Protein AF-0000000078804974 (afdb_homodimer)

Foldseek 3Di:
DPPPPPPPPPPPPPPWAKEWEKDWDADPPPRFTQF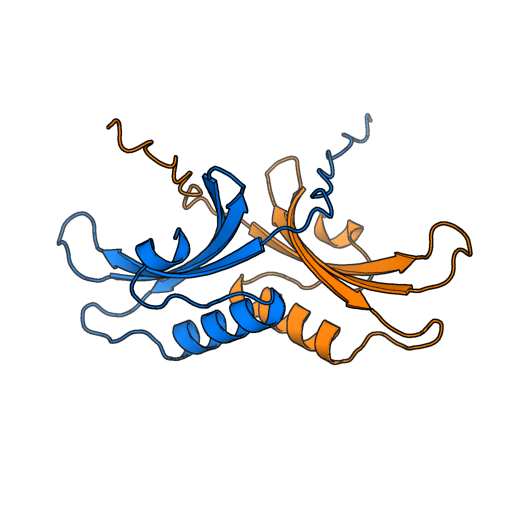IKIFIWTDDPVDIDGDDMDTDTDDRPDDHDPVSVVVQVVVCVVRVHDYYYYDCPVVND/DPPPPPPPVPDPPPPWAKEKEKEWDADPPPRFTQFIKIFIWTDDPVDIDGDDMDTDTDDRPDDHDPVSVVVRVVVCVVRVHDYYYYDCPVVRD

Structure (mmCIF, N/CA/C/O backbone):
data_AF-0000000078804974-model_v1
#
loop_
_entity.id
_entity.type
_entity.pdbx_description
1 polymer 'Uncharacterized protein'
#
loop_
_atom_site.group_PDB
_atom_site.id
_atom_site.type_symbol
_atom_site.label_atom_id
_atom_site.label_alt_id
_atom_site.label_comp_id
_atom_site.label_asym_id
_atom_site.label_entity_id
_atom_site.label_seq_id
_atom_site.pdbx_PDB_ins_code
_atom_site.Cartn_x
_atom_site.Cartn_y
_atom_site.Cartn_z
_atom_site.occupancy
_atom_site.B_iso_or_equiv
_atom_site.auth_seq_id
_atom_site.auth_comp_id
_atom_site.auth_asym_id
_atom_site.auth_atom_id
_atom_site.pdbx_PDB_model_num
ATOM 1 N N . MET A 1 1 ? -28.234 -20.031 5.824 1 23.59 1 MET A N 1
ATOM 2 C CA . MET A 1 1 ? -27.578 -18.75 6.133 1 23.59 1 MET A CA 1
ATOM 3 C C . MET A 1 1 ? -26.688 -18.297 4.98 1 23.59 1 MET A C 1
ATOM 5 O O . MET A 1 1 ? -25.844 -19.062 4.512 1 23.59 1 MET A O 1
ATOM 9 N N . SER A 1 2 ? -27.109 -17.391 4.047 1 23.95 2 SER A N 1
ATOM 10 C CA . SER A 1 2 ? -26.625 -17.031 2.717 1 23.95 2 SER A CA 1
ATOM 11 C C . SER A 1 2 ? -25.234 -16.406 2.787 1 23.95 2 SER A C 1
ATOM 13 O O . SE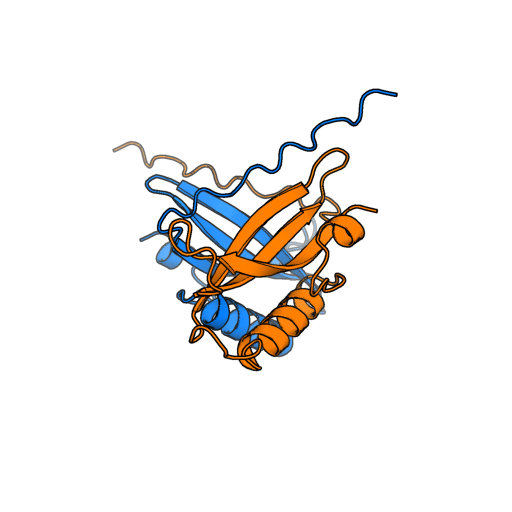R A 1 2 ? -25.016 -15.438 3.51 1 23.95 2 SER A O 1
ATOM 15 N N . ALA A 1 3 ? -24.188 -17.188 2.742 1 30.16 3 ALA A N 1
ATOM 16 C CA . ALA A 1 3 ? -22.766 -16.844 2.756 1 30.16 3 ALA A CA 1
ATOM 17 C C . ALA A 1 3 ? -22.484 -15.648 1.86 1 30.16 3 ALA A C 1
ATOM 19 O O . ALA A 1 3 ? -22.812 -15.656 0.671 1 30.16 3 ALA A O 1
ATOM 20 N N . ALA A 1 4 ? -22.797 -14.414 2.24 1 30.47 4 ALA A N 1
ATOM 21 C CA . ALA A 1 4 ? -22.656 -13.156 1.509 1 30.47 4 ALA A CA 1
ATOM 22 C C . ALA A 1 4 ? -21.328 -13.109 0.745 1 30.47 4 ALA A C 1
ATOM 24 O O . ALA A 1 4 ? -20.266 -13.375 1.312 1 30.47 4 ALA A O 1
ATOM 25 N N . GLU A 1 5 ? -21.234 -13.414 -0.542 1 31.39 5 GLU A N 1
ATOM 26 C CA . GLU A 1 5 ? -20.188 -13.43 -1.562 1 31.39 5 GLU A CA 1
ATOM 27 C C . GLU A 1 5 ? -19.344 -12.156 -1.507 1 31.39 5 GLU A C 1
ATOM 29 O O . GLU A 1 5 ? -19.859 -11.055 -1.697 1 31.39 5 GLU A O 1
ATOM 34 N N . THR A 1 6 ? -18.656 -12.023 -0.473 1 32.53 6 THR A N 1
ATOM 35 C CA . THR A 1 6 ? -17.781 -10.859 -0.4 1 32.53 6 THR A CA 1
ATOM 36 C C . THR A 1 6 ? -17.141 -10.578 -1.755 1 32.53 6 THR A C 1
ATOM 38 O O . THR A 1 6 ? -16.531 -11.469 -2.357 1 32.53 6 THR A O 1
ATOM 41 N N . ASP A 1 7 ? -17.688 -9.75 -2.5 1 36.69 7 ASP A N 1
ATOM 42 C CA . ASP A 1 7 ? -17.234 -9.359 -3.832 1 36.69 7 ASP A CA 1
ATOM 43 C C . ASP A 1 7 ? -15.742 -9.055 -3.838 1 36.69 7 ASP A C 1
ATOM 45 O O . ASP A 1 7 ? -15.289 -8.117 -3.172 1 36.69 7 ASP A O 1
ATOM 49 N N . GLU A 1 8 ? -14.977 -10.07 -3.855 1 40.09 8 GLU A N 1
ATOM 50 C CA . GLU A 1 8 ? -13.547 -9.883 -4.098 1 40.09 8 GLU A CA 1
ATOM 51 C C . GLU A 1 8 ? -13.305 -9.07 -5.367 1 40.09 8 GLU A C 1
ATOM 53 O O . GLU A 1 8 ? -13.789 -9.43 -6.445 1 40.09 8 GLU A O 1
ATOM 58 N N . LYS A 1 9 ? -13.5 -7.895 -5.324 1 39.97 9 LYS A N 1
ATOM 59 C CA . LYS A 1 9 ? -13.102 -7.191 -6.539 1 39.97 9 LYS A CA 1
ATOM 60 C C . LYS A 1 9 ? -11.609 -7.359 -6.816 1 39.97 9 LYS A C 1
ATOM 62 O O . LYS A 1 9 ? -10.773 -7.004 -5.984 1 39.97 9 LYS A O 1
ATOM 67 N N . THR A 1 10 ? -11.352 -8.516 -7.488 1 38.94 10 THR A N 1
ATOM 68 C CA . THR A 1 10 ? -9.992 -8.742 -7.973 1 38.94 10 THR A CA 1
ATOM 69 C C . THR A 1 10 ? -9.5 -7.543 -8.781 1 38.94 10 THR A C 1
ATOM 71 O O . THR A 1 10 ? -10.242 -7 -9.602 1 38.94 10 THR A O 1
ATOM 74 N N . LEU A 1 11 ? -8.695 -6.836 -8.227 1 44.38 11 LEU A N 1
ATOM 75 C CA . LEU A 1 11 ? -8.094 -5.781 -9.031 1 44.38 11 LEU A CA 1
ATOM 76 C C . LEU A 1 11 ? -7.637 -6.316 -10.383 1 44.38 11 LEU A C 1
ATOM 78 O O . LEU A 1 11 ? -7.07 -7.41 -10.461 1 44.38 11 LEU A O 1
ATOM 82 N N . PRO A 1 12 ? -8.297 -5.871 -11.312 1 39.53 12 PRO A N 1
ATOM 83 C CA . PRO A 1 12 ? -7.75 -6.281 -12.609 1 39.53 12 PRO A CA 1
ATOM 84 C C . PRO A 1 12 ? -6.227 -6.188 -12.672 1 39.53 12 PRO A C 1
ATOM 86 O O . PRO A 1 12 ? -5.637 -5.297 -12.055 1 39.53 12 PRO A O 1
ATOM 89 N N . MET A 1 13 ? -5.594 -7.324 -12.742 1 39.59 13 MET A N 1
ATOM 90 C CA . MET A 1 13 ? -4.16 -7.402 -13 1 39.59 13 MET A CA 1
ATOM 91 C C . MET A 1 13 ? -3.74 -6.391 -14.062 1 39.59 13 MET A C 1
ATOM 93 O O . MET A 1 13 ? -3.408 -6.766 -15.188 1 39.59 13 MET A O 1
ATOM 97 N N . THR A 1 14 ? -4.562 -5.543 -14.398 1 44.41 14 THR A N 1
ATOM 98 C CA . THR A 1 14 ? -4.008 -4.637 -15.398 1 44.41 14 THR A CA 1
ATOM 99 C C . THR A 1 14 ? -2.818 -3.867 -14.828 1 44.41 14 THR A C 1
ATOM 101 O O . THR A 1 14 ? -2.654 -3.779 -13.609 1 44.41 14 THR A O 1
ATOM 104 N N . ASP A 1 15 ? -1.878 -3.459 -15.742 1 57.03 15 ASP A N 1
ATOM 105 C CA . ASP A 1 15 ? -0.683 -2.652 -15.523 1 57.03 15 ASP A CA 1
ATOM 106 C C . ASP A 1 15 ? -0.978 -1.475 -14.594 1 57.03 15 ASP A C 1
ATOM 108 O O . ASP A 1 15 ? -1.137 -0.341 -15.055 1 57.03 15 ASP A O 1
ATOM 112 N N . THR A 1 16 ? -1.482 -1.864 -13.453 1 67.75 16 THR A N 1
ATOM 113 C CA . THR A 1 16 ? -1.754 -0.785 -12.508 1 67.75 16 THR A CA 1
ATOM 114 C C . THR A 1 16 ? -0.459 -0.096 -12.086 1 67.75 16 THR A C 1
ATOM 116 O O . THR A 1 16 ? 0.508 -0.76 -11.711 1 67.75 16 THR A O 1
ATOM 119 N N . HIS A 1 17 ? -0.408 1.139 -12.453 1 86.56 17 HIS A N 1
ATOM 120 C CA . HIS A 1 17 ? 0.722 1.958 -12.031 1 86.56 17 HIS A CA 1
ATOM 121 C C . HIS A 1 17 ? 0.425 2.672 -10.719 1 86.56 17 HIS A C 1
ATOM 123 O O . HIS A 1 17 ? -0.696 3.137 -10.5 1 86.56 17 HIS A O 1
ATOM 129 N N . TYR A 1 18 ? 1.4 2.561 -9.875 1 89.88 18 TYR A N 1
ATOM 130 C CA . TYR A 1 18 ? 1.249 3.207 -8.578 1 89.88 18 TYR A CA 1
ATOM 131 C C . TYR A 1 18 ? 2.197 4.395 -8.445 1 89.88 18 TYR A C 1
ATOM 133 O O . TYR A 1 18 ? 3.146 4.527 -9.227 1 89.88 18 TYR A O 1
ATOM 141 N N . ALA A 1 19 ? 1.856 5.238 -7.547 1 90.5 19 ALA A N 1
ATOM 142 C CA . ALA A 1 19 ? 2.725 6.324 -7.094 1 90.5 19 ALA A CA 1
ATOM 143 C C . ALA A 1 19 ? 2.627 6.508 -5.582 1 90.5 19 ALA A C 1
ATOM 145 O O . ALA A 1 19 ? 1.623 6.141 -4.969 1 90.5 19 ALA A O 1
ATOM 146 N N . VAL A 1 20 ? 3.693 6.977 -5.051 1 92.31 20 VAL A N 1
ATOM 147 C CA . VAL A 1 20 ? 3.709 7.281 -3.625 1 92.31 20 VAL A CA 1
ATOM 148 C C . VAL A 1 20 ? 3.961 8.773 -3.418 1 92.31 20 VAL A C 1
ATOM 150 O O . VAL A 1 20 ? 4.797 9.367 -4.098 1 92.31 20 VAL A O 1
ATOM 153 N N . SER A 1 21 ? 3.184 9.367 -2.477 1 92.12 21 SER A N 1
ATOM 154 C CA . SER A 1 21 ? 3.445 10.758 -2.131 1 92.12 21 SER A CA 1
ATOM 155 C C . SER A 1 21 ? 3.373 10.977 -0.624 1 92.12 21 SER A C 1
ATOM 157 O O . SER A 1 21 ? 2.727 10.211 0.09 1 92.12 21 SER A O 1
ATOM 159 N N . ILE A 1 22 ? 4.074 11.938 -0.161 1 90.94 22 ILE A N 1
ATOM 160 C CA . ILE A 1 22 ? 3.975 12.445 1.205 1 90.94 22 ILE A CA 1
ATOM 161 C C . ILE A 1 22 ? 3.33 13.828 1.2 1 90.94 22 ILE A C 1
ATOM 163 O O . ILE A 1 22 ? 3.736 14.703 0.436 1 90.94 22 ILE A O 1
ATOM 167 N N . ARG A 1 23 ? 2.295 13.953 2.023 1 87.62 23 ARG A N 1
ATOM 168 C CA . ARG A 1 23 ? 1.617 15.242 2.111 1 87.62 23 ARG A CA 1
ATOM 169 C C . ARG A 1 23 ? 1.634 15.781 3.541 1 87.62 23 ARG A C 1
ATOM 171 O O . ARG A 1 23 ? 1.581 15 4.496 1 87.62 23 ARG A O 1
ATOM 178 N N . ARG A 1 24 ? 1.669 17.078 3.596 1 87.38 24 ARG A N 1
ATOM 179 C CA . ARG A 1 24 ? 1.551 17.734 4.902 1 87.38 24 ARG A CA 1
ATOM 180 C C . ARG A 1 24 ? 0.099 17.75 5.367 1 87.38 24 ARG A C 1
ATOM 182 O O . ARG A 1 24 ? -0.811 17.969 4.566 1 87.38 24 ARG A O 1
ATOM 189 N N . ILE A 1 25 ? -0.037 17.516 6.641 1 86.94 25 ILE A N 1
ATOM 190 C CA . ILE A 1 25 ? -1.337 17.672 7.289 1 86.94 25 ILE A CA 1
ATOM 191 C C . ILE A 1 25 ? -1.348 18.922 8.148 1 86.94 25 ILE A C 1
ATOM 193 O O . ILE A 1 25 ? -0.494 19.094 9.023 1 86.94 25 ILE A O 1
ATOM 197 N N . TYR A 1 26 ? -2.34 19.734 7.859 1 87.75 26 TYR A N 1
ATOM 198 C CA . TYR A 1 26 ? -2.451 20.969 8.633 1 87.75 26 TYR A CA 1
ATOM 199 C C . TYR A 1 26 ? -3.703 20.969 9.5 1 87.75 26 TYR A C 1
ATOM 201 O O . TYR A 1 26 ? -4.711 20.344 9.141 1 87.75 26 TYR A O 1
ATOM 209 N N . ASP A 1 27 ? -3.49 21.578 10.688 1 85.75 27 ASP A N 1
ATOM 210 C CA . ASP A 1 27 ? -4.66 21.797 11.531 1 85.75 27 ASP A CA 1
ATOM 211 C C . ASP A 1 27 ? -5.648 22.766 10.867 1 85.75 27 ASP A C 1
ATOM 213 O O . ASP A 1 27 ? -5.262 23.844 10.414 1 85.75 27 ASP A O 1
ATOM 217 N N . ALA A 1 28 ? -6.895 22.344 10.742 1 86.88 28 ALA A N 1
ATOM 218 C CA . ALA A 1 28 ? -7.898 23.109 10.016 1 86.88 28 ALA A CA 1
ATOM 219 C C . ALA A 1 28 ? -8.164 24.453 10.703 1 86.88 28 ALA A C 1
ATOM 221 O O . ALA A 1 28 ? -8.57 25.422 10.055 1 86.88 28 ALA A O 1
ATOM 222 N N . HIS A 1 29 ? -7.887 24.609 12.016 1 90.12 29 HIS A N 1
ATOM 223 C CA . HIS A 1 29 ? -8.227 25.797 12.781 1 90.12 29 HIS A CA 1
ATOM 224 C C . HIS A 1 29 ? -7.027 26.719 12.93 1 90.12 29 HIS A C 1
ATOM 226 O O . HIS A 1 29 ? -7.172 27.938 12.867 1 90.12 29 HIS A O 1
ATOM 232 N N . THR A 1 30 ? -5.863 26.25 13.109 1 87.19 30 THR A N 1
ATOM 233 C CA . THR A 1 30 ? -4.688 27.062 13.422 1 87.19 30 THR A CA 1
ATOM 234 C C . THR A 1 30 ? -3.768 27.156 12.211 1 87.19 30 THR A C 1
ATOM 236 O O . THR A 1 30 ? -2.83 27.969 12.203 1 87.19 30 THR A O 1
ATOM 239 N N . ASP A 1 31 ? -3.988 26.328 11.164 1 85.56 31 ASP A N 1
ATOM 240 C CA . ASP A 1 31 ? -3.148 26.266 9.969 1 85.56 31 ASP A CA 1
ATOM 241 C C . ASP A 1 31 ? -1.721 25.859 10.328 1 85.56 31 ASP A C 1
ATOM 243 O O . ASP A 1 31 ? -0.775 26.188 9.609 1 85.56 31 ASP A O 1
ATOM 247 N N . MET A 1 32 ? -1.652 25.266 11.492 1 87.44 32 MET A N 1
ATOM 248 C CA . MET A 1 32 ? -0.347 24.781 11.914 1 87.44 32 MET A CA 1
ATOM 249 C C . MET A 1 32 ? -0.136 23.344 11.445 1 87.44 32 MET A C 1
ATOM 251 O O . MET A 1 32 ? -1.094 22.578 11.336 1 87.44 32 MET A O 1
ATOM 255 N N . LEU A 1 33 ? 1.134 23.031 11.18 1 88 33 LEU A N 1
ATOM 256 C CA . LEU A 1 33 ? 1.48 21.672 10.758 1 88 33 LEU A CA 1
ATOM 257 C C . LEU A 1 33 ? 1.189 20.672 11.875 1 88 33 LEU A C 1
ATOM 259 O O . LEU A 1 33 ? 1.635 20.859 13.008 1 88 33 LEU A O 1
ATOM 263 N N . LYS A 1 34 ? 0.443 19.609 11.547 1 89.19 34 LYS A N 1
ATOM 264 C CA . LYS A 1 34 ? 0.069 18.594 12.523 1 89.19 34 LYS A CA 1
ATOM 265 C C . LYS A 1 34 ? 0.77 17.266 12.227 1 89.19 34 LYS A C 1
ATOM 267 O O . LYS A 1 34 ? 0.789 16.375 13.07 1 89.19 34 LYS A O 1
ATOM 272 N N . GLY A 1 35 ? 1.309 17.156 10.961 1 90.5 35 GLY A N 1
ATOM 273 C CA . GLY A 1 35 ? 1.967 15.906 10.602 1 90.5 35 GLY A CA 1
ATOM 274 C C . GLY A 1 35 ? 2.031 15.688 9.102 1 90.5 35 GLY A C 1
ATOM 275 O O . GLY A 1 35 ? 2.012 16.641 8.32 1 90.5 35 GLY A O 1
ATOM 276 N N . TYR A 1 36 ? 2.287 14.43 8.805 1 88.44 36 TYR A N 1
ATOM 277 C CA . TYR A 1 36 ? 2.443 14.039 7.406 1 88.44 36 TYR A CA 1
ATOM 278 C C . TYR A 1 36 ? 1.572 12.828 7.078 1 88.44 36 TYR A C 1
ATOM 280 O O . TYR A 1 36 ? 1.298 12 7.953 1 88.44 36 TYR A O 1
ATOM 288 N N . LYS A 1 37 ? 1.104 12.859 5.855 1 91 37 LYS A N 1
ATOM 289 C CA . LYS A 1 37 ? 0.316 11.734 5.355 1 91 37 LYS A CA 1
ATOM 290 C C . LYS A 1 37 ? 1.032 11.031 4.207 1 91 37 LYS A C 1
ATOM 292 O O . LYS A 1 37 ? 1.432 11.672 3.232 1 91 37 LYS A O 1
ATOM 297 N N . LEU A 1 38 ? 1.353 9.742 4.434 1 92.75 38 LEU A N 1
ATOM 298 C CA . LEU A 1 38 ? 1.859 8.883 3.371 1 92.75 38 LEU A CA 1
ATOM 299 C C . LEU A 1 38 ? 0.712 8.289 2.561 1 92.75 38 LEU A C 1
ATOM 301 O O . LEU A 1 38 ? -0.19 7.664 3.119 1 92.75 38 LEU A O 1
ATOM 305 N N . ILE A 1 39 ? 0.73 8.508 1.208 1 91.69 39 ILE A N 1
ATOM 306 C CA . ILE A 1 39 ? -0.388 8.078 0.374 1 91.69 39 ILE A CA 1
ATOM 307 C C . ILE A 1 39 ? 0.12 7.191 -0.757 1 91.69 39 ILE A C 1
ATOM 309 O O . ILE A 1 39 ? 1.099 7.527 -1.43 1 91.69 39 ILE A O 1
ATOM 313 N N . LEU A 1 40 ? -0.479 6.043 -0.915 1 92.44 40 LEU A N 1
ATOM 314 C CA . LEU A 1 40 ? -0.335 5.211 -2.104 1 92.44 40 LEU A CA 1
ATOM 315 C C . LEU A 1 40 ? -1.447 5.5 -3.107 1 92.44 40 LEU A C 1
ATOM 317 O O . LEU A 1 40 ? -2.631 5.402 -2.771 1 92.44 40 LEU A O 1
ATOM 321 N N . TRP A 1 41 ? -1.027 5.844 -4.344 1 88.38 41 TRP A N 1
ATOM 322 C CA . TRP A 1 41 ? -1.966 6.188 -5.406 1 88.38 41 TRP A CA 1
ATOM 323 C C . TRP A 1 41 ? -2.01 5.098 -6.469 1 88.38 41 TRP A C 1
ATOM 325 O O . TRP A 1 41 ? -0.972 4.551 -6.852 1 88.38 41 TRP A O 1
ATOM 335 N N . GLU A 1 42 ? -3.225 4.855 -6.93 1 87.25 42 GLU A N 1
ATOM 336 C CA . GLU A 1 42 ? -3.41 4.121 -8.18 1 87.25 42 GLU A CA 1
ATOM 337 C C . GLU A 1 42 ? -3.598 5.074 -9.352 1 87.25 42 GLU A C 1
ATOM 339 O O . GLU A 1 42 ? -4.48 5.938 -9.328 1 87.25 42 GLU A O 1
ATOM 344 N N . MET A 1 43 ? -2.643 4.867 -10.195 1 83 43 MET A N 1
ATOM 345 C CA . MET A 1 43 ? -2.719 5.707 -11.383 1 83 43 MET A CA 1
ATOM 346 C C . MET A 1 43 ? -3.598 5.062 -12.453 1 83 43 MET A C 1
ATOM 348 O O . MET A 1 43 ? -3.299 3.969 -12.93 1 83 43 MET A O 1
ATOM 352 N N . GLN A 1 44 ? -4.734 5.789 -12.695 1 75.31 44 GLN A N 1
ATOM 353 C CA . GLN A 1 44 ? -5.621 5.375 -13.781 1 75.31 44 GLN A CA 1
ATOM 354 C C . GLN A 1 44 ? -5.504 6.316 -14.977 1 75.31 44 GLN A C 1
ATOM 356 O O . GLN A 1 44 ? -4.898 7.387 -14.867 1 75.31 44 GLN A O 1
ATOM 361 N N . GLU A 1 45 ? -5.855 5.883 -16.141 1 73.5 45 GLU A N 1
ATOM 362 C CA . GLU A 1 45 ? -5.691 6.656 -17.375 1 73.5 45 GLU A CA 1
ATOM 363 C C . GLU A 1 45 ? -6.156 8.094 -17.188 1 73.5 45 GLU A C 1
ATOM 365 O O . GLU A 1 45 ? -5.477 9.031 -17.625 1 73.5 45 GLU A O 1
ATOM 370 N N . LYS A 1 46 ? -7.148 8.328 -16.5 1 69.56 46 LYS A N 1
ATOM 371 C CA . LYS A 1 46 ? -7.684 9.68 -16.422 1 69.56 46 LYS A CA 1
ATOM 372 C C . LYS A 1 46 ? -7.812 10.141 -14.969 1 69.56 46 LYS A C 1
ATOM 374 O O . LYS A 1 46 ? -8.406 11.188 -14.688 1 69.56 46 LYS A O 1
ATOM 379 N N . ALA A 1 47 ? -7.316 9.297 -14.133 1 73.31 47 ALA A N 1
ATOM 380 C CA . ALA A 1 47 ? -7.5 9.703 -12.742 1 73.31 47 ALA A CA 1
ATOM 381 C C . ALA A 1 47 ? -6.492 9.016 -11.828 1 73.31 47 ALA A C 1
ATOM 383 O O . ALA A 1 47 ? -5.816 8.07 -12.242 1 73.31 47 ALA A O 1
ATOM 384 N N . ARG A 1 48 ? -6.254 9.656 -10.766 1 80.06 48 ARG A N 1
ATOM 385 C CA . ARG A 1 48 ? -5.52 9.039 -9.664 1 80.06 48 ARG A CA 1
ATOM 386 C C . ARG A 1 48 ? -6.43 8.805 -8.469 1 80.06 48 ARG A C 1
ATOM 388 O O . ARG A 1 48 ? -7.23 9.664 -8.102 1 80.06 48 ARG A O 1
ATOM 395 N N . ILE A 1 49 ? -6.297 7.621 -7.973 1 83.62 49 ILE A N 1
ATOM 396 C CA . ILE A 1 49 ? -7.105 7.254 -6.816 1 83.62 49 ILE A CA 1
ATOM 397 C C . ILE A 1 49 ? -6.199 6.906 -5.637 1 83.62 49 ILE A C 1
ATOM 399 O O . ILE A 1 49 ? -5.262 6.117 -5.777 1 83.62 49 ILE A O 1
ATOM 403 N N . ALA A 1 50 ? -6.465 7.703 -4.508 1 87.75 50 ALA A N 1
ATOM 404 C CA . ALA A 1 50 ? -5.777 7.281 -3.289 1 87.75 50 ALA A CA 1
ATOM 405 C C . ALA A 1 50 ? -6.289 5.93 -2.809 1 87.75 50 ALA A C 1
ATOM 407 O O . ALA A 1 50 ? -7.449 5.805 -2.4 1 87.75 50 ALA A O 1
ATOM 408 N N . VAL A 1 51 ? -5.363 4.949 -2.797 1 89.5 51 VAL A N 1
ATOM 409 C CA . VAL A 1 51 ? -5.84 3.605 -2.49 1 89.5 51 VAL A CA 1
ATOM 410 C C . VAL A 1 51 ? -5.461 3.236 -1.058 1 89.5 51 VAL A C 1
ATOM 412 O O . V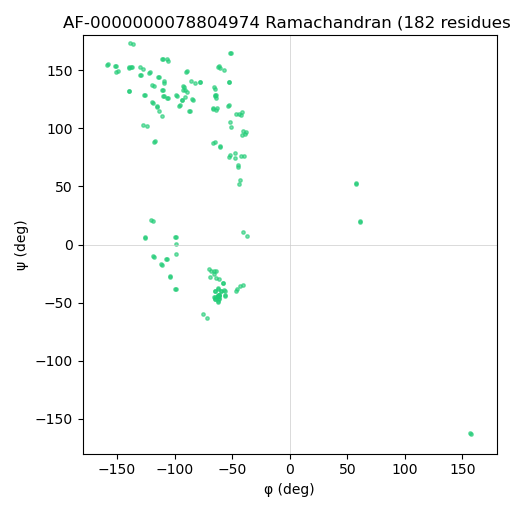AL A 1 51 ? -6.082 2.361 -0.45 1 89.5 51 VAL A O 1
ATOM 415 N N . ALA A 1 52 ? -4.449 3.75 -0.537 1 92.44 52 ALA A N 1
ATOM 416 C CA . ALA A 1 52 ? -4.047 3.549 0.853 1 92.44 52 ALA A CA 1
ATOM 417 C C . ALA A 1 52 ? -3.316 4.773 1.396 1 92.44 52 ALA A C 1
ATOM 419 O O . ALA A 1 52 ? -2.672 5.504 0.64 1 92.44 52 ALA A O 1
ATOM 420 N N . ALA A 1 53 ? -3.5 4.938 2.719 1 93.06 53 ALA A N 1
ATOM 421 C CA . ALA A 1 53 ? -2.82 6.074 3.336 1 93.06 53 ALA A CA 1
ATOM 422 C C . ALA A 1 53 ? -2.518 5.797 4.805 1 93.06 53 ALA A C 1
ATOM 424 O O . ALA A 1 53 ? -3.197 4.992 5.445 1 93.06 53 ALA A O 1
ATOM 425 N N . ARG A 1 54 ? -1.466 6.484 5.281 1 92.75 54 ARG A N 1
ATOM 426 C CA . ARG A 1 54 ? -1.04 6.426 6.676 1 92.75 54 ARG A CA 1
ATOM 427 C C . ARG A 1 54 ? -0.633 7.809 7.18 1 92.75 54 ARG A C 1
ATOM 429 O O . ARG A 1 54 ? 0.126 8.516 6.516 1 92.75 54 ARG A O 1
ATOM 436 N N . ASP A 1 55 ? -1.161 8.148 8.375 1 90.69 55 ASP A N 1
ATOM 437 C CA . ASP A 1 55 ? -0.805 9.422 8.992 1 90.69 55 ASP A CA 1
ATOM 438 C C . ASP A 1 55 ? 0.387 9.266 9.93 1 90.69 55 ASP A C 1
ATOM 440 O O . ASP A 1 55 ? 0.467 8.289 10.68 1 90.69 55 ASP A O 1
ATOM 444 N N . TYR A 1 56 ? 1.305 10.195 9.852 1 91.5 56 TYR A N 1
ATOM 445 C CA . TYR A 1 56 ? 2.434 10.336 10.766 1 91.5 56 TYR A CA 1
ATOM 446 C C . TYR A 1 56 ? 2.377 11.664 11.508 1 91.5 56 TYR A C 1
ATOM 448 O O . TYR A 1 56 ? 2.908 12.672 11.031 1 91.5 56 TYR A O 1
ATOM 456 N N . PRO A 1 57 ? 1.674 11.578 12.633 1 88.62 57 PRO A N 1
ATOM 457 C CA . PRO A 1 57 ? 1.578 12.82 13.398 1 88.62 57 PRO A CA 1
ATOM 458 C C . PRO A 1 57 ? 2.93 13.289 13.938 1 88.62 57 PRO A C 1
ATOM 460 O O . PRO A 1 57 ? 3.766 12.469 14.312 1 88.62 57 PRO A O 1
ATOM 463 N N . THR A 1 58 ? 3.195 14.594 13.758 1 83.62 58 THR A N 1
ATOM 464 C CA . THR A 1 58 ? 4.418 15.18 14.289 1 83.62 58 THR A CA 1
ATOM 465 C C . THR A 1 58 ? 4.105 16.406 15.133 1 83.62 58 THR A C 1
ATOM 467 O O . THR A 1 58 ? 2.982 16.922 15.102 1 83.62 58 THR A O 1
ATOM 470 N N . GLY A 1 59 ? 4.918 16.641 16.062 1 70.44 59 GLY A N 1
ATOM 471 C CA . GLY A 1 59 ? 4.773 17.922 16.75 1 70.44 59 GLY A CA 1
ATOM 472 C C . GLY A 1 59 ? 4.863 19.109 15.812 1 70.44 59 GLY A C 1
ATOM 473 O O . GLY A 1 59 ? 5.324 18.984 14.672 1 70.44 59 GLY A O 1
ATOM 474 N N . MET A 1 60 ? 4.219 20.281 16.031 1 66.75 60 MET A N 1
ATOM 475 C CA . MET A 1 60 ? 4.012 21.5 15.258 1 66.75 60 MET A CA 1
ATOM 476 C C . MET A 1 60 ? 5.285 21.906 14.516 1 66.75 60 MET A C 1
ATOM 478 O O . MET A 1 60 ? 5.223 22.422 13.398 1 66.75 60 MET A O 1
ATOM 482 N N . LEU A 1 61 ? 6.391 21.734 14.969 1 67.19 61 LEU A N 1
ATOM 483 C CA . LEU A 1 61 ? 7.613 22.266 14.367 1 67.19 61 LEU A CA 1
ATOM 484 C C . LEU A 1 61 ? 8.57 21.125 14.008 1 67.19 61 LEU A C 1
ATOM 486 O O . LEU A 1 61 ? 9.719 21.375 13.633 1 67.19 61 LEU A O 1
ATOM 490 N N . GLU A 1 62 ? 7.98 20.078 13.914 1 72.25 62 GLU A N 1
ATOM 491 C CA . GLU A 1 62 ? 8.914 18.969 13.719 1 72.25 62 GLU A CA 1
ATOM 492 C C . GLU A 1 62 ? 9.016 18.594 12.242 1 72.25 62 GLU A C 1
ATOM 494 O O . GLU A 1 62 ? 8.016 18.609 11.523 1 72.25 62 GLU A O 1
ATOM 499 N N . PRO A 1 63 ? 10.227 18.531 11.781 1 83.88 63 PRO A N 1
ATOM 500 C CA . PRO A 1 63 ? 10.477 18.047 10.422 1 83.88 63 PRO A CA 1
ATOM 501 C C . PRO A 1 63 ? 9.797 16.703 10.148 1 83.88 63 PRO A C 1
ATOM 503 O O . PRO A 1 63 ? 9.297 16.047 11.078 1 83.88 63 PRO A O 1
ATOM 506 N N . ILE A 1 64 ? 9.695 16.328 8.938 1 86.56 64 ILE A N 1
ATOM 507 C CA . ILE A 1 64 ? 9.156 15.039 8.508 1 86.56 64 ILE A CA 1
ATOM 508 C C . ILE A 1 64 ? 9.898 13.906 9.227 1 86.56 64 ILE A C 1
ATOM 510 O O . ILE A 1 64 ? 11.133 13.859 9.211 1 86.56 64 ILE A O 1
ATOM 514 N N . PRO A 1 65 ? 9.117 13.133 9.984 1 88.56 65 PRO A N 1
ATOM 515 C CA . PRO A 1 65 ? 9.781 11.984 10.602 1 88.56 65 PRO A CA 1
ATOM 516 C C . PRO A 1 65 ? 10.539 11.125 9.586 1 88.56 65 PRO A C 1
ATOM 518 O O . PRO A 1 65 ? 10.047 10.883 8.484 1 88.56 65 PRO A O 1
ATOM 521 N N . GLN A 1 66 ? 11.719 10.68 10.016 1 92.31 66 GLN A N 1
ATOM 522 C CA . GLN A 1 66 ? 12.516 9.82 9.141 1 92.31 66 GLN A CA 1
ATOM 523 C C . GLN A 1 66 ? 11.742 8.562 8.758 1 92.31 66 GLN A C 1
ATOM 525 O O . GLN A 1 66 ? 11.867 8.07 7.637 1 92.31 66 GLN A O 1
ATOM 530 N N . GLN A 1 67 ? 10.914 8.055 9.617 1 93.25 67 GLN A N 1
ATOM 531 C CA . GLN A 1 67 ? 10.133 6.848 9.359 1 93.25 67 GLN A CA 1
ATOM 532 C C . GLN A 1 67 ? 9.18 7.055 8.18 1 93.25 67 GLN A C 1
ATOM 534 O O . GLN A 1 67 ? 8.938 6.129 7.402 1 93.25 67 GLN A O 1
ATOM 539 N N . THR A 1 68 ? 8.672 8.258 8.156 1 92.19 68 THR A N 1
ATOM 540 C CA . THR A 1 68 ? 7.766 8.562 7.047 1 92.19 68 THR A CA 1
ATOM 541 C C . THR A 1 68 ? 8.492 8.461 5.711 1 92.19 68 THR A C 1
ATOM 543 O O . THR A 1 68 ? 7.984 7.863 4.762 1 92.19 68 THR A O 1
ATOM 546 N N . LEU A 1 69 ? 9.68 9 5.664 1 92.75 69 LEU A N 1
ATOM 547 C CA . LEU A 1 69 ? 10.492 8.969 4.453 1 92.75 69 LEU A CA 1
ATOM 548 C C . LEU A 1 69 ? 10.891 7.539 4.102 1 92.75 69 LEU A C 1
ATOM 550 O O . LEU A 1 69 ? 10.797 7.133 2.939 1 92.75 69 LEU A O 1
ATOM 554 N N . ASP A 1 70 ? 11.312 6.781 5.059 1 94.81 70 ASP A N 1
ATOM 555 C CA . ASP A 1 70 ? 11.719 5.391 4.863 1 94.81 70 ASP A CA 1
ATOM 556 C C . ASP A 1 70 ? 10.547 4.547 4.363 1 94.81 70 ASP A C 1
ATOM 558 O O . ASP A 1 70 ? 10.711 3.709 3.473 1 94.81 70 ASP A O 1
ATOM 562 N N . ASP A 1 71 ? 9.383 4.773 4.98 1 95.5 71 ASP A N 1
ATOM 563 C CA . ASP A 1 71 ? 8.188 4.027 4.59 1 95.5 71 ASP A CA 1
ATOM 564 C C . ASP A 1 71 ? 7.777 4.363 3.158 1 95.5 71 ASP A C 1
ATOM 566 O O . ASP A 1 71 ? 7.367 3.482 2.402 1 95.5 71 ASP A O 1
ATOM 570 N N . ALA A 1 72 ? 7.895 5.609 2.836 1 94.5 72 ALA A N 1
ATOM 571 C CA . ALA A 1 72 ? 7.566 6.027 1.476 1 94.5 72 ALA A CA 1
ATOM 572 C C . ALA A 1 72 ? 8.484 5.355 0.46 1 94.5 72 ALA A C 1
ATOM 574 O O . ALA A 1 72 ? 8.023 4.852 -0.566 1 94.5 72 ALA A O 1
ATOM 575 N N . ASP A 1 73 ? 9.781 5.395 0.676 1 94.56 73 ASP A N 1
ATOM 576 C CA . ASP A 1 73 ? 10.75 4.777 -0.223 1 94.56 73 ASP A CA 1
ATOM 577 C C . ASP A 1 73 ? 10.5 3.275 -0.353 1 94.56 73 ASP A C 1
ATOM 579 O O . ASP A 1 73 ? 10.641 2.711 -1.439 1 94.56 73 ASP A O 1
ATOM 583 N N . THR A 1 74 ? 10.18 2.703 0.762 1 96.56 74 THR A N 1
ATOM 584 C CA . THR A 1 74 ? 9.898 1.271 0.746 1 96.56 74 THR A CA 1
ATOM 585 C C . THR A 1 74 ? 8.648 0.972 -0.08 1 96.56 74 THR A C 1
ATOM 587 O O . THR A 1 74 ? 8.633 0.021 -0.865 1 96.56 74 THR A O 1
ATOM 590 N N . LEU A 1 75 ? 7.566 1.734 0.137 1 96.38 75 LEU A N 1
ATOM 591 C CA . LEU A 1 75 ? 6.359 1.562 -0.665 1 96.38 75 LEU A CA 1
ATOM 592 C C . LEU A 1 75 ? 6.668 1.711 -2.15 1 96.38 75 LEU A C 1
ATOM 594 O O . LEU A 1 75 ? 6.191 0.921 -2.971 1 96.38 75 LEU A O 1
ATOM 598 N N . ALA A 1 76 ? 7.43 2.686 -2.445 1 94 76 ALA A N 1
ATOM 599 C CA . ALA A 1 76 ? 7.797 2.922 -3.838 1 94 76 ALA A CA 1
ATOM 600 C C . ALA A 1 76 ? 8.562 1.732 -4.414 1 94 76 ALA A C 1
ATOM 602 O O . ALA A 1 76 ? 8.336 1.339 -5.559 1 94 76 ALA A O 1
ATOM 603 N N . ARG A 1 77 ? 9.477 1.2 -3.689 1 95.25 77 ARG A N 1
ATOM 604 C CA . ARG A 1 77 ? 10.227 0.026 -4.117 1 95.25 77 ARG A CA 1
ATOM 605 C C . ARG A 1 77 ? 9.305 -1.171 -4.32 1 95.25 77 ARG A C 1
ATOM 607 O O . ARG A 1 77 ? 9.398 -1.865 -5.336 1 95.25 77 ARG A O 1
ATOM 614 N N . ILE A 1 78 ? 8.43 -1.41 -3.377 1 96 78 ILE A N 1
ATOM 615 C CA . ILE A 1 78 ? 7.531 -2.561 -3.428 1 96 78 ILE A CA 1
ATOM 616 C C . ILE A 1 78 ? 6.641 -2.465 -4.664 1 96 78 ILE A C 1
ATOM 618 O O . ILE A 1 78 ? 6.492 -3.439 -5.406 1 96 78 ILE A O 1
ATOM 622 N N . PHE A 1 79 ? 6.105 -1.31 -4.961 1 94.31 79 PHE A N 1
ATOM 623 C CA . PHE A 1 79 ? 5.121 -1.172 -6.027 1 94.31 79 PHE A CA 1
ATOM 624 C C . PHE A 1 79 ? 5.77 -0.634 -7.297 1 94.31 79 PHE A C 1
ATOM 626 O O . PHE A 1 79 ? 5.078 -0.27 -8.25 1 94.31 79 PHE A O 1
ATOM 633 N N . GLN A 1 80 ? 7.02 -0.526 -7.238 1 91.31 80 GLN A N 1
ATOM 634 C CA . GLN A 1 80 ? 7.832 -0.196 -8.406 1 91.31 80 GLN A CA 1
ATOM 635 C C . GLN A 1 80 ? 7.391 1.127 -9.023 1 91.31 80 GLN A C 1
ATOM 637 O O . GLN A 1 80 ? 7.133 1.2 -10.227 1 91.31 80 GLN A O 1
ATOM 642 N N . CYS A 1 81 ? 7.332 2.137 -8.188 1 88.44 81 CYS A N 1
ATOM 643 C CA . CYS A 1 81 ? 6.887 3.451 -8.641 1 88.44 81 CYS A CA 1
ATOM 644 C C . CYS A 1 81 ? 7.777 4.551 -8.078 1 88.44 81 CYS A C 1
ATOM 646 O O . CYS A 1 81 ? 8.734 4.27 -7.355 1 88.44 81 CYS A O 1
ATOM 648 N N . LYS A 1 82 ? 7.508 5.758 -8.602 1 83.38 82 LYS A N 1
ATOM 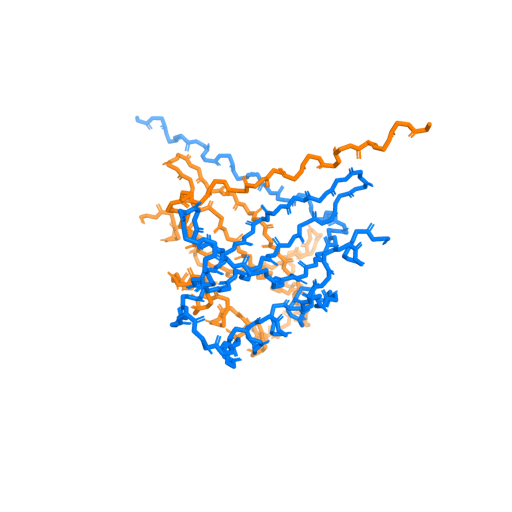649 C CA . LYS A 1 82 ? 8.25 6.914 -8.109 1 83.38 82 LYS A CA 1
ATOM 650 C C . LYS A 1 82 ? 7.645 7.449 -6.816 1 83.38 82 LYS A C 1
ATOM 652 O O . LYS A 1 82 ? 6.426 7.383 -6.621 1 83.38 82 LYS A O 1
ATOM 657 N N . ASN A 1 83 ? 8.539 7.801 -5.938 1 84.94 83 ASN A N 1
ATOM 658 C CA . ASN A 1 83 ? 8.172 8.5 -4.707 1 84.94 83 ASN A CA 1
ATOM 659 C C . ASN A 1 83 ? 8.211 10.016 -4.895 1 84.94 83 ASN A C 1
ATOM 661 O O . ASN A 1 83 ? 9.219 10.562 -5.344 1 84.94 83 ASN A O 1
ATOM 665 N N . TYR A 1 84 ? 7.094 10.633 -4.539 1 81.81 84 TYR A N 1
ATOM 666 C CA . TYR A 1 84 ? 7.008 12.086 -4.645 1 81.81 84 TYR A CA 1
ATOM 667 C C . TYR A 1 84 ? 6.969 12.727 -3.264 1 81.81 84 TYR A C 1
ATOM 669 O O . TYR A 1 84 ? 6.086 12.422 -2.455 1 81.81 84 TYR A O 1
ATOM 677 N N . ARG A 1 85 ? 7.926 13.43 -2.781 1 75.75 85 ARG A N 1
ATOM 678 C CA . ARG A 1 85 ? 8.062 13.984 -1.44 1 75.75 85 ARG A CA 1
ATOM 679 C C . ARG A 1 85 ? 7.156 15.195 -1.256 1 75.75 85 ARG A C 1
ATOM 681 O O . ARG A 1 85 ? 6.418 15.281 -0.272 1 75.75 85 ARG A O 1
ATOM 688 N N . ASN A 1 86 ? 7.309 16.234 -2.031 1 63.75 86 ASN A N 1
ATOM 689 C CA . ASN A 1 86 ? 6.605 17.484 -1.756 1 63.75 86 ASN A CA 1
ATOM 690 C C . ASN A 1 86 ? 5.668 17.859 -2.9 1 63.75 86 ASN A C 1
ATOM 692 O O . ASN A 1 86 ? 4.883 18.812 -2.777 1 63.75 86 ASN A O 1
ATOM 696 N N . ASP A 1 87 ? 5.828 17.125 -3.982 1 64.38 87 ASP A N 1
ATOM 697 C CA . ASP A 1 87 ? 5.078 17.609 -5.133 1 64.38 87 ASP A CA 1
ATOM 698 C C . ASP A 1 87 ? 4.164 16.531 -5.695 1 64.38 87 ASP A C 1
ATOM 700 O O . ASP A 1 87 ? 4.617 15.641 -6.422 1 64.38 87 ASP A O 1
ATOM 704 N N . GLU A 1 88 ? 2.9 16.594 -5.41 1 62 88 GLU A N 1
ATOM 705 C CA . GLU A 1 88 ? 1.916 15.68 -5.992 1 62 88 GLU A CA 1
ATOM 706 C C . GLU A 1 88 ? 1.725 15.945 -7.48 1 62 88 GLU A C 1
ATOM 708 O O . GLU A 1 88 ? 1.332 15.055 -8.234 1 62 88 GLU A O 1
ATOM 713 N N . THR A 1 89 ? 1.965 17.188 -7.766 1 65.25 89 THR A N 1
ATOM 714 C CA . THR A 1 89 ? 1.717 17.531 -9.156 1 65.25 89 THR A CA 1
ATOM 715 C C . THR A 1 89 ? 2.537 16.656 -10.094 1 65.25 89 THR A C 1
ATOM 717 O O . THR A 1 89 ? 2.061 16.25 -11.164 1 65.25 89 THR A O 1
ATOM 720 N N . GLU A 1 90 ? 3.797 16.391 -9.688 1 63.38 90 GLU A N 1
ATOM 721 C CA . GLU A 1 90 ? 4.656 15.57 -10.539 1 63.38 90 GLU A CA 1
ATOM 722 C C . GLU A 1 90 ? 4.168 14.125 -10.586 1 63.38 90 GLU A C 1
ATOM 724 O O . GLU A 1 90 ? 4.523 13.375 -11.492 1 63.38 90 GLU A O 1
ATOM 729 N N . MET A 1 91 ? 3.438 13.789 -9.555 1 64.69 91 MET A N 1
ATOM 730 C CA . MET A 1 91 ? 2.881 12.438 -9.539 1 64.69 91 MET A CA 1
ATOM 731 C C . MET A 1 91 ? 1.891 12.25 -10.688 1 64.69 91 MET A C 1
ATOM 733 O O . MET A 1 91 ? 1.644 11.117 -11.117 1 64.69 91 MET A O 1
ATOM 737 N N . TRP A 1 92 ? 1.275 13.242 -11.109 1 56.28 92 TRP A N 1
ATOM 738 C CA . TRP A 1 92 ? 0.179 13.219 -12.07 1 56.28 92 TRP A CA 1
ATOM 739 C C . TRP A 1 92 ? 0.677 13.555 -13.477 1 56.28 92 TRP A C 1
ATOM 741 O O . TRP A 1 92 ? -0.084 13.492 -14.445 1 56.28 92 TRP A O 1
ATOM 751 N N . GLU A 1 93 ? 1.914 13.805 -13.758 1 48.22 93 GLU A N 1
ATOM 752 C CA . GLU A 1 93 ? 2.271 14.25 -15.102 1 48.22 93 GLU A CA 1
ATOM 753 C C . GLU A 1 93 ? 2.41 13.07 -16.062 1 48.22 93 GLU A C 1
ATOM 755 O O . GLU A 1 93 ? 2.879 12 -15.664 1 48.22 93 GLU A O 1
ATOM 760 N N . MET B 1 1 ? -9.711 26.234 -21.781 1 23.66 1 MET B N 1
ATOM 761 C CA . MET B 1 1 ? -9.281 24.828 -21.734 1 23.66 1 MET B CA 1
ATOM 762 C C . MET B 1 1 ? -9.539 24.234 -20.344 1 23.66 1 MET B C 1
ATOM 764 O O . MET B 1 1 ? -9.062 24.766 -19.344 1 23.66 1 MET B O 1
ATOM 768 N N . SER B 1 2 ? -10.711 23.562 -20.062 1 23.86 2 SER B N 1
ATOM 769 C CA . SER B 1 2 ? -11.359 23.219 -18.797 1 23.86 2 SER B CA 1
ATOM 770 C C . SER B 1 2 ? -10.531 22.219 -18 1 23.86 2 SER B C 1
ATOM 772 O O . SER B 1 2 ? -10.18 21.156 -18.5 1 23.86 2 SER B O 1
ATOM 774 N N . ALA B 1 3 ? -9.602 22.672 -17.203 1 30.31 3 ALA B N 1
ATOM 775 C CA . ALA B 1 3 ? -8.695 21.953 -16.312 1 30.31 3 ALA B CA 1
ATOM 776 C C . ALA B 1 3 ? -9.422 20.797 -15.617 1 30.31 3 ALA B C 1
ATOM 778 O O . ALA B 1 3 ? -10.438 21.016 -14.945 1 30.31 3 ALA B O 1
ATOM 779 N N . ALA B 1 4 ? -9.711 19.672 -16.234 1 30.25 4 ALA B N 1
ATOM 780 C CA . ALA B 1 4 ? -10.445 18.5 -15.758 1 30.25 4 ALA B CA 1
ATOM 781 C C . ALA B 1 4 ? -10.055 18.156 -14.32 1 30.25 4 ALA B C 1
ATOM 783 O O . ALA B 1 4 ? -8.867 18.047 -14.008 1 30.25 4 ALA B O 1
ATOM 784 N N . GLU B 1 5 ? -10.727 18.578 -13.258 1 30.88 5 GLU B N 1
ATOM 785 C CA . GLU B 1 5 ? -10.664 18.406 -11.805 1 30.88 5 GLU B CA 1
ATOM 786 C C . GLU B 1 5 ? -10.438 16.938 -11.445 1 30.88 5 GLU B C 1
ATOM 788 O O . GLU B 1 5 ? -11.242 16.078 -11.797 1 30.88 5 GLU B O 1
ATOM 793 N N . THR B 1 6 ? -9.328 16.469 -11.742 1 32.12 6 THR B N 1
ATOM 794 C CA . THR B 1 6 ? -9.039 15.094 -11.359 1 32.12 6 THR B CA 1
ATOM 795 C C . THR B 1 6 ? -9.633 14.773 -9.992 1 32.12 6 THR B C 1
ATOM 797 O O . THR B 1 6 ? -9.406 15.5 -9.023 1 32.12 6 THR B O 1
ATOM 800 N N . ASP B 1 7 ? -10.719 14.203 -9.945 1 34.84 7 ASP B N 1
ATOM 801 C CA . ASP B 1 7 ? -11.469 13.812 -8.758 1 34.84 7 ASP B CA 1
ATOM 802 C C . ASP B 1 7 ? -10.57 13.094 -7.754 1 34.84 7 ASP B C 1
ATOM 804 O O . ASP B 1 7 ? -10.062 12.008 -8.039 1 34.84 7 ASP B O 1
ATOM 808 N N . GLU B 1 8 ? -9.766 13.844 -7.117 1 38.5 8 GLU B N 1
ATOM 809 C CA . GLU B 1 8 ? -9.039 13.281 -5.98 1 38.5 8 GLU B CA 1
ATOM 810 C C . GLU B 1 8 ? -10 12.609 -4.996 1 38.5 8 GLU B C 1
ATOM 812 O O . GLU B 1 8 ? -10.961 13.227 -4.539 1 38.5 8 GLU B O 1
ATOM 817 N N . LYS B 1 9 ? -10.438 11.516 -5.273 1 38.59 9 LYS B N 1
ATOM 818 C CA . LYS B 1 9 ? -11.234 10.883 -4.23 1 38.59 9 LYS B CA 1
ATOM 819 C C . LYS B 1 9 ? -10.414 10.672 -2.963 1 38.59 9 LYS B C 1
ATOM 821 O O . LYS B 1 9 ? -9.375 10 -2.992 1 38.59 9 LYS B O 1
ATOM 826 N N . THR B 1 10 ? -10.383 11.781 -2.189 1 38 10 THR B N 1
ATOM 827 C CA . THR B 1 10 ? -9.781 11.672 -0.865 1 38 10 THR B CA 1
ATOM 828 C C . THR B 1 10 ? -10.367 10.492 -0.097 1 38 10 THR B C 1
ATOM 830 O O . THR B 1 10 ? -11.586 10.305 -0.072 1 38 10 THR B O 1
ATOM 833 N N . LEU B 1 11 ? -9.68 9.492 -0.062 1 43.56 11 LEU B N 1
ATOM 834 C CA . LEU B 1 11 ? -10.156 8.422 0.807 1 43.56 11 LEU B CA 1
ATOM 835 C C . LEU B 1 11 ? -10.617 8.977 2.15 1 43.56 11 LEU B C 1
ATOM 837 O O . LEU B 1 11 ? -9.961 9.844 2.727 1 43.56 11 LEU B O 1
ATOM 841 N N . PRO B 1 12 ? -11.82 8.891 2.338 1 38.88 12 PRO B N 1
ATOM 842 C CA . PRO B 1 12 ? -12.242 9.305 3.678 1 38.88 12 PRO B CA 1
ATOM 843 C C . PRO B 1 12 ? -11.305 8.812 4.773 1 38.88 12 PRO B C 1
ATOM 845 O O . PRO B 1 12 ? -10.703 7.742 4.641 1 38.88 12 PRO B O 1
ATOM 848 N N . MET B 1 13 ? -10.641 9.758 5.418 1 38.72 13 MET B N 1
ATOM 849 C CA . MET B 1 13 ? -9.891 9.484 6.641 1 38.72 13 MET B CA 1
ATOM 850 C C . MET B 1 13 ? -10.625 8.469 7.512 1 38.72 13 MET B C 1
ATOM 852 O O . MET B 1 13 ? -11.07 8.797 8.617 1 38.72 13 MET B O 1
ATOM 856 N N . THR B 1 14 ? -11.625 7.926 7.043 1 43.91 14 THR B N 1
ATOM 857 C CA . THR B 1 14 ? -12.242 6.984 7.977 1 43.91 14 THR B CA 1
ATOM 858 C C . THR B 1 14 ? -11.273 5.855 8.32 1 43.91 14 THR B C 1
ATOM 860 O O . THR B 1 14 ? -10.305 5.621 7.598 1 43.91 14 THR B O 1
ATOM 863 N N . ASP B 1 15 ? -11.445 5.227 9.555 1 57.28 15 ASP B N 1
ATOM 864 C CA . ASP B 1 15 ? -10.758 4.094 10.172 1 57.28 15 ASP B CA 1
ATOM 865 C C . ASP B 1 15 ? -10.57 2.959 9.164 1 57.28 15 ASP B C 1
ATOM 867 O O . ASP B 1 15 ? -11.273 1.948 9.219 1 57.28 15 ASP B O 1
ATOM 871 N N . THR B 1 16 ? -10 3.383 8.07 1 68.56 16 THR B N 1
ATOM 872 C CA . THR B 1 16 ? -9.766 2.324 7.094 1 68.56 16 THR B CA 1
ATOM 873 C C . THR B 1 16 ? -8.789 1.289 7.648 1 68.56 16 THR B C 1
ATOM 875 O O . THR B 1 16 ? -7.723 1.643 8.164 1 68.56 16 THR B O 1
ATOM 878 N N . HIS B 1 17 ? -9.305 0.136 7.77 1 86.75 17 HIS B N 1
ATOM 879 C CA . HIS B 1 17 ? -8.477 -0.981 8.203 1 86.75 17 HIS B CA 1
ATOM 880 C C . HIS B 1 17 ? -7.902 -1.734 7.008 1 86.75 17 HIS B C 1
ATOM 882 O O . HIS B 1 17 ? -8.586 -1.923 6 1 86.75 17 HIS B O 1
ATOM 888 N N . TYR B 1 18 ? -6.645 -1.955 7.141 1 90 18 TYR B N 1
ATOM 889 C CA . TYR B 1 18 ? -5.965 -2.678 6.07 1 90 18 TYR B CA 1
ATOM 890 C C . TYR B 1 18 ? -5.555 -4.074 6.531 1 90 18 TYR B C 1
ATOM 892 O O . TYR B 1 18 ? -5.547 -4.359 7.73 1 90 18 TYR B O 1
ATOM 900 N N . ALA B 1 19 ? -5.34 -4.895 5.578 1 90.5 19 ALA B N 1
ATOM 901 C CA . ALA B 1 19 ? -4.719 -6.203 5.773 1 90.5 19 ALA B CA 1
ATOM 902 C C . ALA B 1 19 ? -3.744 -6.52 4.641 1 90.5 19 ALA B C 1
ATOM 904 O O . ALA B 1 19 ? -3.855 -5.965 3.543 1 90.5 19 ALA B O 1
ATOM 905 N N . VAL B 1 20 ? -2.803 -7.309 4.988 1 92.31 20 VAL B N 1
ATOM 906 C CA . VAL B 1 20 ? -1.847 -7.758 3.982 1 92.31 20 VAL B CA 1
ATOM 907 C C . VAL B 1 20 ? -1.904 -9.281 3.857 1 92.31 20 VAL B C 1
ATOM 909 O O . VAL B 1 20 ? -2.006 -9.984 4.863 1 92.31 20 VAL B O 1
ATOM 912 N N . SER B 1 21 ? -1.866 -9.758 2.586 1 92.38 21 SER B N 1
ATOM 913 C CA . SER B 1 21 ? -1.796 -11.203 2.387 1 92.38 21 SER B CA 1
ATOM 914 C C . SER B 1 21 ? -0.818 -11.562 1.272 1 92.38 21 SER B C 1
ATOM 916 O O . SER B 1 21 ? -0.534 -10.734 0.401 1 92.38 21 SER B O 1
ATOM 918 N N . ILE B 1 22 ? -0.281 -12.711 1.355 1 91.44 22 ILE B N 1
ATOM 919 C CA . ILE B 1 22 ? 0.513 -13.32 0.293 1 91.44 22 ILE B CA 1
ATOM 920 C C . ILE B 1 22 ? -0.252 -14.492 -0.314 1 91.44 22 ILE B C 1
ATOM 922 O O . ILE B 1 22 ? -0.753 -15.352 0.41 1 91.44 22 ILE B O 1
ATOM 926 N N . ARG B 1 23 ? -0.355 -14.438 -1.656 1 88.19 23 ARG B N 1
ATOM 927 C CA . ARG B 1 23 ? -1.05 -15.523 -2.342 1 88.19 23 ARG B CA 1
ATOM 928 C C . ARG B 1 23 ? -0.14 -16.188 -3.365 1 88.19 23 ARG B C 1
ATOM 930 O O . ARG B 1 23 ? 0.703 -15.539 -3.98 1 88.19 23 ARG B O 1
ATOM 937 N N . ARG B 1 24 ? -0.4 -17.484 -3.502 1 87.88 24 ARG B N 1
ATOM 938 C CA . ARG B 1 24 ? 0.298 -18.219 -4.555 1 87.88 24 ARG B CA 1
ATOM 939 C C . ARG B 1 24 ? -0.324 -17.938 -5.918 1 87.88 24 ARG B C 1
ATOM 941 O O . ARG B 1 24 ? -1.547 -17.844 -6.043 1 87.88 24 ARG B O 1
ATOM 948 N N . ILE B 1 25 ? 0.547 -17.797 -6.859 1 87.38 25 ILE B N 1
ATOM 949 C CA . ILE B 1 25 ? 0.124 -17.672 -8.25 1 87.38 25 ILE B CA 1
ATOM 950 C C . ILE B 1 25 ? 0.42 -18.984 -8.992 1 87.38 25 ILE B C 1
ATOM 952 O O . ILE B 1 25 ? 1.558 -19.453 -9 1 87.38 25 ILE B O 1
ATOM 956 N N . TYR B 1 26 ? -0.621 -19.484 -9.602 1 88.12 26 TYR B N 1
ATOM 957 C CA . TYR B 1 26 ? -0.448 -20.719 -10.352 1 88.12 26 TYR B CA 1
ATOM 958 C C . TYR B 1 26 ? -0.65 -20.5 -11.844 1 88.12 26 TYR B C 1
ATOM 960 O O . TYR B 1 26 ? -1.421 -19.625 -12.242 1 88.12 26 TYR B O 1
ATOM 968 N N . ASP B 1 27 ? 0.174 -21.266 -12.594 1 86.5 27 ASP B N 1
ATOM 969 C CA . ASP B 1 27 ? -0.038 -21.266 -14.039 1 86.5 27 ASP B CA 1
ATOM 970 C C . ASP B 1 27 ? -1.392 -21.875 -14.391 1 86.5 27 ASP B C 1
ATOM 972 O O . ASP B 1 27 ? -1.729 -22.969 -13.93 1 86.5 27 ASP B O 1
ATOM 976 N N . ALA B 1 28 ? -2.189 -21.156 -15.18 1 87.12 28 ALA B N 1
ATOM 977 C CA . ALA B 1 28 ? -3.553 -21.578 -15.492 1 87.12 28 ALA B CA 1
ATOM 978 C C . ALA B 1 28 ? -3.559 -22.859 -16.312 1 87.12 28 ALA B C 1
ATOM 980 O O . ALA B 1 28 ? -4.52 -23.625 -16.266 1 87.12 28 ALA B O 1
ATOM 981 N N . HIS B 1 29 ? -2.465 -23.172 -17.016 1 90.25 29 HIS B N 1
ATOM 982 C CA . HIS B 1 29 ? -2.422 -24.297 -17.938 1 90.25 29 HIS B CA 1
ATOM 983 C C . HIS B 1 29 ? -1.766 -25.516 -17.281 1 90.25 29 HIS B C 1
ATOM 985 O O . HIS B 1 29 ? -2.197 -26.656 -17.484 1 90.25 29 HIS B O 1
ATOM 991 N N . THR B 1 30 ? -0.773 -25.359 -16.5 1 87.5 30 THR B N 1
ATOM 992 C CA . THR B 1 30 ? 0.012 -26.469 -15.969 1 87.5 30 THR B CA 1
ATOM 993 C C . THR B 1 30 ? -0.286 -26.672 -14.484 1 87.5 30 THR B C 1
ATOM 995 O O . THR B 1 30 ? 0.117 -27.672 -13.898 1 87.5 30 THR B O 1
ATOM 998 N N . ASP B 1 31 ? -0.974 -25.719 -13.812 1 86 31 ASP B N 1
ATOM 999 C CA . ASP B 1 31 ? -1.27 -25.75 -12.383 1 86 31 ASP B CA 1
ATOM 1000 C C . ASP B 1 31 ? 0.014 -25.766 -11.555 1 86 31 ASP B C 1
ATOM 1002 O O . ASP B 1 31 ? 0.026 -26.234 -10.422 1 86 31 ASP B O 1
ATOM 1006 N N . MET B 1 32 ? 1.042 -25.344 -12.242 1 87.56 32 MET B N 1
ATOM 1007 C CA . MET B 1 32 ? 2.316 -25.234 -11.539 1 87.56 32 MET B CA 1
ATOM 1008 C C . MET B 1 32 ? 2.48 -23.859 -10.906 1 87.56 32 MET B C 1
ATOM 1010 O O . MET B 1 32 ? 1.973 -22.875 -11.43 1 87.56 32 MET B O 1
ATOM 1014 N N . LEU B 1 33 ? 3.207 -23.859 -9.781 1 88.5 33 LEU B N 1
ATOM 1015 C CA . LEU B 1 33 ? 3.475 -22.609 -9.094 1 88.5 33 LEU B CA 1
ATOM 1016 C C . LEU B 1 33 ? 4.32 -21.688 -9.969 1 88.5 33 LEU B C 1
ATOM 1018 O O . LEU B 1 33 ? 5.375 -22.078 -10.461 1 88.5 33 LEU B O 1
ATOM 1022 N N . LYS B 1 34 ? 3.873 -20.438 -10.141 1 89.81 34 LYS B N 1
ATOM 1023 C CA . LYS B 1 34 ? 4.57 -19.453 -10.961 1 89.81 34 LYS B CA 1
ATOM 1024 C C . LYS B 1 34 ? 5.168 -18.344 -10.102 1 89.81 34 LYS B C 1
ATOM 1026 O O . LYS B 1 34 ? 6.008 -17.578 -10.562 1 89.81 34 LYS B O 1
ATOM 1031 N N . GLY B 1 35 ? 4.637 -18.25 -8.828 1 90.94 35 GLY B N 1
ATOM 1032 C CA . GLY B 1 35 ? 5.117 -17.188 -7.957 1 90.94 35 GLY B CA 1
ATOM 1033 C C . GLY B 1 35 ? 4.133 -16.828 -6.863 1 90.94 35 GLY B C 1
ATOM 1034 O O . GLY B 1 35 ? 3.318 -17.641 -6.453 1 90.94 35 GLY B O 1
ATOM 1035 N N . TYR B 1 36 ? 4.402 -15.648 -6.344 1 89 36 TYR B N 1
ATOM 1036 C CA . TYR B 1 36 ? 3.592 -15.156 -5.234 1 89 36 TYR B CA 1
ATOM 1037 C C . TYR B 1 36 ? 3.092 -13.742 -5.512 1 89 36 TYR B C 1
ATOM 1039 O O . TYR B 1 36 ? 3.736 -12.977 -6.234 1 89 36 TYR B O 1
ATOM 1047 N N . LYS B 1 37 ? 1.915 -13.516 -5.012 1 91.31 37 LYS B N 1
ATOM 1048 C CA . LYS B 1 37 ? 1.32 -12.188 -5.113 1 91.31 37 LYS B CA 1
ATOM 1049 C C . LYS B 1 37 ? 1.134 -11.562 -3.734 1 91.31 37 LYS B C 1
ATOM 1051 O O . LYS B 1 37 ? 0.543 -12.172 -2.844 1 91.31 37 LYS B O 1
ATOM 1056 N N . LEU B 1 38 ? 1.792 -10.422 -3.527 1 93.06 38 LEU B N 1
ATOM 1057 C CA . LEU B 1 38 ? 1.563 -9.602 -2.344 1 93.06 38 LEU B CA 1
ATOM 1058 C C . LEU B 1 38 ? 0.377 -8.664 -2.553 1 93.06 38 LEU B C 1
ATOM 1060 O O . LEU B 1 38 ? 0.336 -7.918 -3.529 1 93.06 38 LEU B O 1
ATOM 1064 N N . ILE B 1 39 ? -0.615 -8.727 -1.624 1 91.88 39 ILE B N 1
ATOM 1065 C CA . ILE B 1 39 ? -1.836 -7.945 -1.806 1 91.88 39 ILE B CA 1
ATOM 1066 C C . ILE B 1 39 ? -2.096 -7.094 -0.564 1 91.88 39 ILE B C 1
ATOM 1068 O O . ILE B 1 39 ? -2.035 -7.594 0.562 1 91.88 39 ILE B O 1
ATOM 1072 N N . LEU B 1 40 ? -2.314 -5.832 -0.751 1 92.75 40 LEU B N 1
ATOM 1073 C CA . LEU B 1 40 ? -2.865 -4.938 0.262 1 92.75 40 LEU B CA 1
ATOM 1074 C C . LEU B 1 40 ? -4.379 -4.832 0.125 1 92.75 40 LEU B C 1
ATOM 1076 O O . LEU B 1 40 ? -4.887 -4.477 -0.942 1 92.75 40 LEU B O 1
ATOM 1080 N N . TRP B 1 41 ? -5.047 -5.133 1.239 1 88.88 41 TRP B N 1
ATOM 1081 C CA . TRP B 1 41 ? -6.508 -5.121 1.261 1 88.88 41 TRP B CA 1
ATOM 1082 C C . TRP B 1 41 ? -7.027 -3.951 2.086 1 88.88 41 TRP B C 1
ATOM 1084 O O . TRP B 1 41 ? -6.492 -3.646 3.154 1 88.88 41 TRP B O 1
ATOM 1094 N N . GLU B 1 42 ? -8.086 -3.342 1.545 1 87.5 42 GLU B N 1
ATOM 1095 C CA . GLU B 1 42 ? -8.914 -2.455 2.354 1 87.5 42 GLU B CA 1
ATOM 1096 C C . GLU B 1 42 ? -10.125 -3.197 2.918 1 87.5 42 GLU B C 1
ATOM 1098 O O . GLU B 1 42 ? -10.898 -3.799 2.168 1 87.5 42 GLU B O 1
ATOM 1103 N N . MET B 1 43 ? -10.07 -3.129 4.215 1 83.12 43 MET B N 1
ATOM 1104 C CA . MET B 1 43 ? -11.188 -3.789 4.883 1 83.12 43 MET B CA 1
ATOM 1105 C C . MET B 1 43 ? -12.367 -2.836 5.039 1 83.12 43 MET B C 1
ATOM 1107 O O . MET B 1 43 ? -12.25 -1.799 5.691 1 83.12 43 MET B O 1
ATOM 1111 N N . GLN B 1 44 ? -13.461 -3.217 4.328 1 75.56 44 GLN B N 1
ATOM 1112 C CA . GLN B 1 44 ? -14.711 -2.475 4.465 1 75.56 44 GLN B CA 1
ATOM 1113 C C . GLN B 1 44 ? -15.727 -3.266 5.273 1 75.56 44 GLN B C 1
ATOM 1115 O O . GLN B 1 44 ? -15.516 -4.441 5.578 1 75.56 44 GLN B O 1
ATOM 1120 N N . GLU B 1 45 ? -16.703 -2.613 5.812 1 73.25 45 GLU B N 1
ATOM 1121 C CA . GLU B 1 45 ? -17.688 -3.234 6.699 1 73.25 45 GLU B CA 1
ATOM 1122 C C . GLU B 1 45 ? -18.203 -4.547 6.121 1 73.25 45 GLU B C 1
ATOM 1124 O O . GLU B 1 45 ? -18.328 -5.543 6.836 1 73.25 45 GLU B O 1
ATOM 1129 N N . LYS B 1 46 ? -18.422 -4.613 4.883 1 69.81 46 LYS B N 1
ATOM 1130 C CA . LYS B 1 46 ? -19.031 -5.816 4.328 1 69.81 46 LYS B CA 1
ATOM 1131 C C . LYS B 1 46 ? -18.188 -6.398 3.199 1 69.81 46 LYS B C 1
ATOM 1133 O O . LYS B 1 46 ? -18.641 -7.273 2.463 1 69.81 46 LYS B O 1
ATOM 1138 N N . ALA B 1 47 ? -17.047 -5.789 3.068 1 73.75 47 ALA B N 1
ATOM 1139 C CA . ALA B 1 47 ? -16.266 -6.301 1.943 1 73.75 47 ALA B CA 1
ATOM 1140 C C . ALA B 1 47 ? -14.781 -5.996 2.119 1 73.75 47 ALA B C 1
ATOM 1142 O O . ALA B 1 47 ? -14.398 -5.211 2.992 1 73.75 47 ALA B O 1
ATOM 1143 N N . ARG B 1 48 ? -14.016 -6.793 1.497 1 80.38 48 ARG B N 1
ATOM 1144 C CA . ARG B 1 48 ? -12.594 -6.512 1.332 1 80.38 48 ARG B CA 1
ATOM 1145 C C . ARG B 1 48 ? -12.266 -6.18 -0.119 1 80.38 48 ARG B C 1
ATOM 1147 O O . ARG B 1 48 ? -12.742 -6.848 -1.039 1 80.38 48 ARG B O 1
ATOM 1154 N N . ILE B 1 49 ? -11.531 -5.133 -0.237 1 83.81 49 ILE B N 1
ATOM 1155 C CA . ILE B 1 49 ? -11.141 -4.699 -1.573 1 83.81 49 ILE B CA 1
ATOM 1156 C C . ILE B 1 49 ? -9.617 -4.727 -1.698 1 83.81 49 ILE B C 1
ATOM 1158 O O . ILE B 1 49 ? -8.906 -4.176 -0.851 1 83.81 49 ILE B O 1
ATOM 1162 N N . ALA B 1 50 ? -9.18 -5.559 -2.752 1 87.94 50 ALA B N 1
ATOM 1163 C CA . ALA B 1 50 ? -7.754 -5.461 -3.059 1 87.94 50 ALA B CA 1
ATOM 1164 C C . ALA B 1 50 ? -7.406 -4.082 -3.615 1 87.94 50 ALA B C 1
ATOM 1166 O O . ALA B 1 50 ? -7.84 -3.721 -4.711 1 87.94 50 ALA B O 1
ATOM 1167 N N . VAL B 1 51 ? -6.551 -3.359 -2.855 1 89.81 51 VAL B N 1
ATOM 1168 C CA . VAL B 1 51 ? -6.309 -1.979 -3.266 1 89.81 51 VAL B CA 1
ATOM 1169 C C . VAL B 1 51 ? -4.945 -1.872 -3.945 1 89.81 51 VAL B C 1
ATOM 1171 O O . VAL B 1 51 ? -4.699 -0.939 -4.711 1 89.81 51 VAL B O 1
ATOM 1174 N N . ALA B 1 52 ? -4.051 -2.691 -3.645 1 92.56 52 ALA B N 1
ATOM 1175 C CA . ALA B 1 52 ? -2.744 -2.744 -4.293 1 92.56 52 ALA B CA 1
ATOM 1176 C C . ALA B 1 52 ? -2.18 -4.164 -4.27 1 92.56 52 ALA B C 1
ATOM 1178 O O . ALA B 1 52 ? -2.475 -4.941 -3.359 1 92.56 52 ALA B O 1
ATOM 1179 N N . ALA B 1 53 ? -1.415 -4.426 -5.328 1 93.19 53 ALA B N 1
ATOM 1180 C CA . ALA B 1 53 ? -0.812 -5.754 -5.387 1 93.19 53 ALA B CA 1
ATOM 1181 C C . ALA B 1 53 ? 0.507 -5.727 -6.152 1 93.19 53 ALA B C 1
ATOM 1183 O O . ALA B 1 53 ? 0.719 -4.855 -7.004 1 93.19 53 ALA B O 1
ATOM 1184 N N . ARG B 1 54 ? 1.362 -6.684 -5.801 1 92.94 54 ARG B N 1
ATOM 1185 C CA . ARG B 1 54 ? 2.652 -6.883 -6.453 1 92.94 54 ARG B CA 1
ATOM 1186 C C . ARG B 1 54 ? 2.943 -8.367 -6.652 1 92.94 54 ARG B C 1
ATOM 1188 O O . ARG B 1 54 ? 2.799 -9.164 -5.723 1 92.94 54 ARG B O 1
ATOM 1195 N N . ASP B 1 55 ? 3.369 -8.688 -7.895 1 91.19 55 ASP B N 1
ATOM 1196 C CA . ASP B 1 55 ? 3.73 -10.07 -8.195 1 91.19 55 ASP B CA 1
ATOM 1197 C C . ASP B 1 55 ? 5.219 -10.312 -7.965 1 91.19 55 ASP B C 1
ATOM 1199 O O . ASP B 1 55 ? 6.051 -9.477 -8.312 1 91.19 55 ASP B O 1
ATOM 1203 N N . TYR B 1 56 ? 5.527 -11.414 -7.336 1 91.81 56 TYR B N 1
ATOM 1204 C CA . TYR B 1 56 ? 6.887 -11.922 -7.164 1 91.81 56 TYR B CA 1
ATOM 1205 C C . TYR B 1 56 ? 7.055 -13.273 -7.852 1 91.81 56 TYR B C 1
ATOM 1207 O O . TYR B 1 56 ? 6.812 -14.32 -7.246 1 91.81 56 TYR B O 1
ATOM 1215 N N . PRO B 1 57 ? 7.441 -13.141 -9.117 1 89.19 57 PRO B N 1
ATOM 1216 C CA . PRO B 1 57 ? 7.617 -14.398 -9.844 1 89.19 57 PRO B CA 1
ATOM 1217 C C . PRO B 1 57 ? 8.766 -15.242 -9.289 1 89.19 57 PRO B C 1
ATOM 1219 O O . PRO B 1 57 ? 9.781 -14.703 -8.852 1 89.19 57 PRO B O 1
ATOM 1222 N N . THR B 1 58 ? 8.492 -16.547 -9.141 1 84.62 58 THR B N 1
ATOM 1223 C CA . THR B 1 58 ? 9.523 -17.484 -8.688 1 84.62 58 THR B CA 1
ATOM 1224 C C . THR B 1 58 ? 9.594 -18.703 -9.617 1 84.62 58 THR B C 1
ATOM 1226 O O . THR B 1 58 ? 8.703 -18.906 -10.445 1 84.62 58 THR B O 1
ATOM 1229 N N . GLY B 1 59 ? 10.703 -19.266 -9.664 1 71.44 59 GLY B N 1
ATOM 1230 C CA . GLY B 1 59 ? 10.766 -20.531 -10.367 1 71.44 59 GLY B CA 1
ATOM 1231 C C . GLY B 1 59 ? 9.859 -21.594 -9.758 1 71.44 59 GLY B C 1
ATOM 1232 O O . GLY B 1 59 ? 9.398 -21.453 -8.625 1 71.44 59 GLY B O 1
ATOM 1233 N N . MET B 1 60 ? 9.305 -22.625 -10.469 1 68.56 60 MET B N 1
ATOM 1234 C CA . MET B 1 60 ? 8.32 -23.656 -10.172 1 68.56 60 MET B CA 1
ATOM 1235 C C . MET B 1 60 ? 8.562 -24.266 -8.789 1 68.56 60 MET B C 1
ATOM 1237 O O . MET B 1 60 ? 7.613 -24.594 -8.078 1 68.56 60 MET B O 1
ATOM 1241 N N . LEU B 1 61 ? 9.68 -24.438 -8.32 1 68 61 LEU B N 1
ATOM 1242 C CA . LEU B 1 61 ? 9.953 -25.156 -7.082 1 68 61 LEU B CA 1
ATOM 1243 C C . LEU B 1 61 ? 10.617 -24.25 -6.055 1 68 61 LEU B C 1
ATOM 1245 O O . LEU B 1 61 ? 11.062 -24.703 -5.004 1 68 61 LEU B O 1
ATOM 1249 N N . GLU B 1 62 ? 10.406 -23.062 -6.328 1 73.75 62 GLU B N 1
A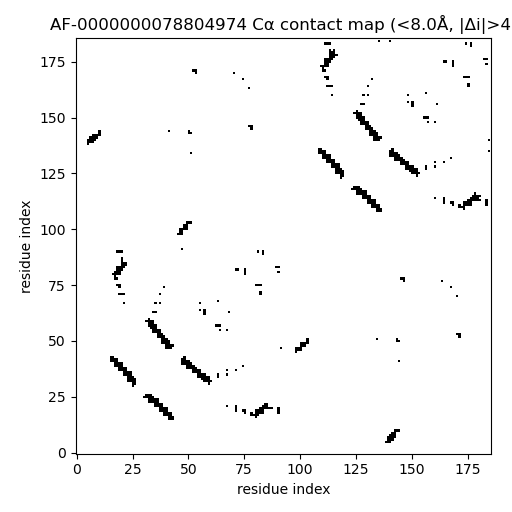TOM 1250 C CA . GLU B 1 62 ? 11.141 -22.172 -5.426 1 73.75 62 GLU B CA 1
ATOM 1251 C C . GLU B 1 62 ? 10.234 -21.672 -4.301 1 73.75 62 GLU B C 1
ATOM 1253 O O . GLU B 1 62 ? 9.055 -21.391 -4.523 1 73.75 62 GLU B O 1
ATOM 1258 N N . PRO B 1 63 ? 10.75 -21.859 -3.102 1 84.88 63 PRO B N 1
ATOM 1259 C CA . PRO B 1 63 ? 10.039 -21.312 -1.948 1 84.88 63 PRO B CA 1
ATOM 1260 C C . PRO B 1 63 ? 9.719 -19.828 -2.111 1 84.88 63 PRO B C 1
ATOM 1262 O O . PRO B 1 63 ? 10.211 -19.188 -3.045 1 84.88 63 PRO B O 1
ATOM 1265 N N . ILE B 1 64 ? 8.859 -19.312 -1.33 1 87 64 ILE B N 1
ATOM 1266 C CA . ILE B 1 64 ? 8.516 -17.891 -1.297 1 87 64 ILE B CA 1
ATOM 1267 C C . ILE B 1 64 ? 9.781 -17.047 -1.145 1 87 64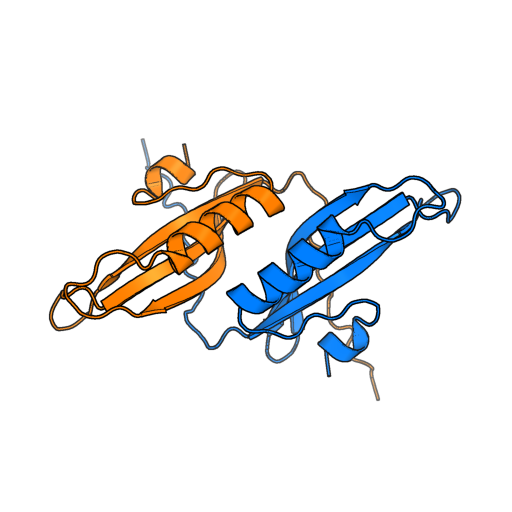 ILE B C 1
ATOM 1269 O O . ILE B 1 64 ? 10.594 -17.312 -0.257 1 87 64 ILE B O 1
ATOM 1273 N N . PRO B 1 65 ? 10 -16.188 -2.133 1 88.88 65 PRO B N 1
ATOM 1274 C CA . PRO B 1 65 ? 11.156 -15.305 -1.959 1 88.88 65 PRO B CA 1
ATOM 1275 C C . PRO B 1 65 ? 11.133 -14.555 -0.629 1 88.88 65 PRO B C 1
ATOM 1277 O O . PRO B 1 65 ? 10.078 -14.086 -0.198 1 88.88 65 PRO B O 1
ATOM 1280 N N . GLN B 1 66 ? 12.32 -14.461 -0.026 1 92.56 66 GLN B N 1
ATOM 1281 C CA . GLN B 1 66 ? 12.43 -13.734 1.233 1 92.56 66 GLN B CA 1
ATOM 1282 C C . GLN B 1 66 ? 11.961 -12.289 1.076 1 92.56 66 GLN B C 1
ATOM 1284 O O . GLN B 1 66 ? 11.359 -11.727 1.99 1 92.56 66 GLN B O 1
ATOM 1289 N N . GLN B 1 67 ? 12.156 -11.688 -0.06 1 93.44 67 GLN B N 1
ATOM 1290 C CA . GLN B 1 67 ? 11.758 -10.312 -0.321 1 93.44 67 GLN B CA 1
ATOM 1291 C C . GLN B 1 67 ? 10.242 -10.148 -0.211 1 93.44 67 GLN B C 1
ATOM 1293 O O . GLN B 1 67 ? 9.75 -9.102 0.231 1 93.44 67 GLN B O 1
ATOM 1298 N N . THR B 1 68 ? 9.594 -11.18 -0.688 1 92.44 68 THR B N 1
ATOM 1299 C CA . THR B 1 68 ? 8.141 -11.133 -0.602 1 92.44 68 THR B CA 1
ATOM 1300 C C . THR B 1 68 ? 7.684 -11.062 0.854 1 92.44 68 THR B C 1
ATOM 1302 O O . THR B 1 68 ? 6.816 -10.266 1.201 1 92.44 68 THR B O 1
ATOM 1305 N N . LEU B 1 69 ? 8.297 -11.883 1.684 1 92.94 69 LEU B N 1
ATOM 1306 C CA . LEU B 1 69 ? 7.965 -11.922 3.104 1 92.94 69 LEU B CA 1
ATOM 1307 C C . LEU B 1 69 ? 8.32 -10.602 3.781 1 92.94 69 LEU B C 1
ATOM 1309 O O . LEU B 1 69 ? 7.531 -10.062 4.559 1 92.94 69 LEU B O 1
ATOM 1313 N N . ASP B 1 70 ? 9.477 -10.07 3.518 1 95 70 ASP B N 1
ATOM 1314 C CA . ASP B 1 70 ? 9.938 -8.805 4.082 1 95 70 ASP B CA 1
ATOM 1315 C C . ASP B 1 70 ? 9.023 -7.652 3.674 1 95 70 ASP B C 1
ATOM 1317 O O . ASP B 1 70 ? 8.703 -6.789 4.492 1 95 70 ASP B O 1
ATOM 1321 N N . ASP B 1 71 ? 8.656 -7.664 2.375 1 95.69 71 ASP B N 1
ATOM 1322 C CA . ASP B 1 71 ? 7.777 -6.613 1.868 1 95.69 71 ASP B CA 1
ATOM 1323 C C . ASP B 1 71 ? 6.402 -6.684 2.523 1 95.69 71 ASP B C 1
ATOM 1325 O O . ASP B 1 71 ? 5.801 -5.652 2.832 1 95.69 71 ASP B O 1
ATOM 1329 N N . ALA B 1 72 ? 5.941 -7.883 2.699 1 94.62 72 ALA B N 1
ATOM 1330 C CA . ALA B 1 72 ? 4.652 -8.055 3.363 1 94.62 72 ALA B CA 1
ATOM 1331 C C . ALA B 1 72 ? 4.695 -7.52 4.793 1 94.62 72 ALA B C 1
ATOM 1333 O O . ALA B 1 72 ? 3.781 -6.812 5.223 1 94.62 72 ALA B O 1
ATOM 1334 N N . ASP B 1 73 ? 5.695 -7.883 5.566 1 94.62 73 ASP B N 1
ATOM 1335 C CA . ASP B 1 73 ? 5.844 -7.414 6.941 1 94.62 73 ASP B CA 1
ATOM 1336 C C . ASP B 1 73 ? 5.949 -5.895 6.996 1 94.62 73 ASP B C 1
ATOM 1338 O O . ASP B 1 73 ? 5.398 -5.262 7.902 1 94.62 73 ASP B O 1
ATOM 1342 N N . THR B 1 74 ? 6.664 -5.387 6.043 1 96.5 74 THR B N 1
ATOM 1343 C CA . THR B 1 74 ? 6.812 -3.939 5.992 1 96.5 74 THR B CA 1
ATOM 1344 C C . THR B 1 74 ? 5.473 -3.266 5.719 1 96.5 74 THR B C 1
ATOM 1346 O O . THR B 1 74 ? 5.133 -2.266 6.352 1 96.5 74 THR B O 1
ATOM 1349 N N . LEU B 1 75 ? 4.73 -3.77 4.727 1 96.5 75 LEU B N 1
ATOM 1350 C CA . LEU B 1 75 ? 3.406 -3.227 4.449 1 96.5 75 LEU B CA 1
ATOM 1351 C C . LEU B 1 75 ? 2.521 -3.291 5.688 1 96.5 75 LEU B C 1
ATOM 1353 O O . LEU B 1 75 ? 1.817 -2.328 6.004 1 96.5 75 LEU B O 1
ATOM 1357 N N . ALA B 1 76 ? 2.596 -4.379 6.336 1 94 76 ALA B N 1
ATOM 1358 C CA . ALA B 1 76 ? 1.793 -4.551 7.543 1 94 76 ALA B CA 1
ATOM 1359 C C . ALA B 1 76 ? 2.178 -3.527 8.609 1 94 76 ALA B C 1
ATOM 1361 O O . ALA B 1 76 ? 1.312 -2.973 9.289 1 94 76 ALA B O 1
ATOM 1362 N N . ARG B 1 77 ? 3.428 -3.32 8.805 1 95.12 77 ARG B N 1
ATOM 1363 C CA . ARG B 1 77 ? 3.904 -2.326 9.766 1 95.12 77 ARG B CA 1
ATOM 1364 C C . ARG B 1 77 ? 3.436 -0.927 9.375 1 95.12 77 ARG B C 1
ATOM 1366 O O . ARG B 1 77 ? 2.943 -0.176 10.219 1 95.12 77 ARG B O 1
ATOM 1373 N N . ILE B 1 78 ? 3.576 -0.582 8.117 1 95.75 78 ILE B N 1
ATOM 1374 C CA . ILE B 1 78 ? 3.227 0.75 7.641 1 95.75 78 ILE B CA 1
ATOM 1375 C C . ILE B 1 78 ? 1.734 0.999 7.848 1 95.75 78 ILE B C 1
ATOM 1377 O O . ILE B 1 78 ? 1.339 2.049 8.359 1 95.75 78 ILE B O 1
ATOM 1381 N N . PHE B 1 79 ? 0.917 0.055 7.527 1 94.38 79 PHE B N 1
ATOM 1382 C CA . PHE B 1 79 ? -0.526 0.266 7.547 1 94.38 79 PHE B CA 1
ATOM 1383 C C . PHE B 1 79 ? -1.135 -0.279 8.836 1 94.38 79 PHE B C 1
ATOM 1385 O O . PHE B 1 79 ? -2.357 -0.371 8.961 1 94.38 79 PHE B O 1
ATOM 1392 N N . GLN B 1 80 ? -0.296 -0.684 9.703 1 91.06 80 GLN B N 1
ATOM 1393 C CA . GLN B 1 80 ? -0.669 -1.071 11.062 1 91.06 80 GLN B CA 1
ATOM 1394 C C . GLN B 1 80 ? -1.706 -2.191 11.047 1 91.06 80 GLN B C 1
ATOM 1396 O O . GLN B 1 80 ? -2.754 -2.082 11.688 1 91.06 80 GLN B O 1
ATOM 1401 N N . CYS B 1 81 ? -1.376 -3.256 10.312 1 89.06 81 CYS B N 1
ATOM 1402 C CA . CYS B 1 81 ? -2.281 -4.395 10.195 1 89.06 81 CYS B CA 1
ATOM 1403 C C . CYS B 1 81 ? -1.515 -5.711 10.266 1 89.06 81 CYS B C 1
ATOM 1405 O O . CYS B 1 81 ? -0.295 -5.715 10.445 1 89.06 81 CYS B O 1
ATOM 1407 N N . LYS B 1 82 ? -2.311 -6.797 10.305 1 84.88 82 LYS B N 1
ATOM 1408 C CA . LYS B 1 82 ? -1.704 -8.125 10.336 1 84.88 82 LYS B CA 1
ATOM 1409 C C . LYS B 1 82 ? -1.396 -8.625 8.93 1 84.88 82 LYS B C 1
ATOM 1411 O O . LYS B 1 82 ? -2.109 -8.297 7.977 1 84.88 82 LYS B O 1
ATOM 1416 N N . ASN B 1 83 ? -0.257 -9.266 8.875 1 85.25 83 ASN B N 1
ATOM 1417 C CA . ASN B 1 83 ? 0.11 -9.984 7.66 1 85.25 83 ASN B CA 1
ATOM 1418 C C . ASN B 1 83 ? -0.389 -11.422 7.684 1 85.25 83 ASN B C 1
ATOM 1420 O O . ASN B 1 83 ? -0.212 -12.133 8.68 1 85.25 83 ASN B O 1
ATOM 1424 N N . TYR B 1 84 ? -1.037 -11.805 6.559 1 83.5 84 TYR B N 1
ATOM 1425 C CA . TYR B 1 84 ? -1.562 -13.156 6.438 1 83.5 84 TYR B CA 1
ATOM 1426 C C . TYR B 1 84 ? -0.825 -13.93 5.352 1 83.5 84 TYR B C 1
ATOM 1428 O O . TYR B 1 84 ? -0.691 -13.453 4.223 1 83.5 84 TYR B O 1
ATOM 1436 N N . ARG B 1 85 ? -0.08 -14.977 5.586 1 75.75 85 ARG B N 1
ATOM 1437 C CA . ARG B 1 85 ? 0.789 -15.695 4.664 1 75.75 85 ARG B CA 1
ATOM 1438 C C . ARG B 1 85 ? -0.028 -16.5 3.656 1 75.75 85 ARG B C 1
ATOM 1440 O O . ARG B 1 85 ? 0.236 -16.453 2.453 1 75.75 85 ARG B O 1
ATOM 1447 N N . ASN B 1 86 ? -0.808 -17.469 4.062 1 62.91 86 ASN B N 1
ATOM 1448 C CA . ASN B 1 86 ? -1.369 -18.406 3.1 1 62.91 86 ASN B CA 1
ATOM 1449 C C . ASN B 1 86 ? -2.893 -18.344 3.074 1 62.91 86 ASN B C 1
ATOM 1451 O O . ASN B 1 86 ? -3.529 -18.922 2.199 1 62.91 86 ASN B O 1
ATOM 1455 N N . ASP B 1 87 ? -3.389 -17.625 4.074 1 63.12 87 ASP B N 1
ATOM 1456 C CA . ASP B 1 87 ? -4.836 -17.766 4.168 1 63.12 87 ASP B CA 1
ATOM 1457 C C . ASP B 1 87 ? -5.523 -16.406 4.191 1 63.12 87 ASP B C 1
ATOM 1459 O O . ASP B 1 87 ? -5.445 -15.688 5.191 1 63.12 87 ASP B O 1
ATOM 1463 N N . GLU B 1 88 ? -6.109 -16 3.08 1 61.84 88 GLU B N 1
ATOM 1464 C CA . GLU B 1 88 ? -6.93 -14.797 3.02 1 61.84 88 GLU B CA 1
ATOM 1465 C C . GLU B 1 88 ? -8.141 -14.898 3.943 1 61.84 88 GLU B C 1
ATOM 1467 O O . GLU B 1 88 ? -8.672 -13.883 4.402 1 61.84 88 GLU B O 1
ATOM 1472 N N . THR B 1 89 ? -8.523 -16.125 4.066 1 64.69 89 THR B N 1
ATOM 1473 C CA . THR B 1 89 ? -9.742 -16.297 4.844 1 64.69 89 THR B CA 1
ATOM 1474 C C . THR B 1 89 ? -9.594 -15.688 6.234 1 64.69 89 THR B C 1
ATOM 1476 O O . THR B 1 89 ? -10.539 -15.102 6.766 1 64.69 89 THR B O 1
ATOM 1479 N N . GLU B 1 90 ? -8.43 -15.875 6.82 1 63.62 90 GLU B N 1
ATOM 1480 C CA . GLU B 1 90 ? -8.211 -15.359 8.172 1 63.62 90 GLU B CA 1
ATOM 1481 C C . GLU B 1 90 ? -8.141 -13.836 8.172 1 63.62 90 GLU B C 1
ATOM 1483 O O . GLU B 1 90 ? -8.305 -13.203 9.219 1 63.62 90 GLU B O 1
ATOM 1488 N N . MET B 1 91 ? -7.844 -13.305 6.984 1 66.44 91 MET B N 1
ATOM 1489 C CA . MET B 1 91 ? -7.773 -11.852 6.891 1 66.44 91 MET B CA 1
ATOM 1490 C C . MET B 1 91 ? -9.148 -11.227 7.133 1 66.44 91 MET B C 1
ATOM 1492 O O . MET B 1 91 ? -9.242 -10.055 7.496 1 66.44 91 MET B O 1
ATOM 1496 N N . TRP B 1 92 ? -10.195 -11.961 6.879 1 57.53 92 TRP B N 1
ATOM 1497 C CA . TRP B 1 92 ? -11.562 -11.453 6.895 1 57.53 92 TRP B CA 1
ATOM 1498 C C . TRP B 1 92 ? -12.25 -11.781 8.219 1 57.53 92 TRP B C 1
ATOM 1500 O O . TRP B 1 92 ? -13.375 -11.336 8.469 1 57.53 92 TRP B O 1
ATOM 1510 N N . GLU B 1 93 ? -11.734 -12.547 9.094 1 50.09 93 GLU B N 1
ATOM 1511 C CA . GLU B 1 93 ? -12.461 -12.914 10.312 1 50.09 93 GLU B CA 1
ATOM 1512 C C . GLU B 1 93 ? -12.383 -11.797 11.359 1 50.09 93 GLU B C 1
ATOM 1514 O O . GLU B 1 93 ? -11.367 -11.102 11.453 1 50.09 93 GLU B O 1
#

Organism: NCBI:txid518634

Nearest PDB structures (foldseek):
  6oze-assembly1_A  TM=5.102E-01  e=1.959E-01  Homo 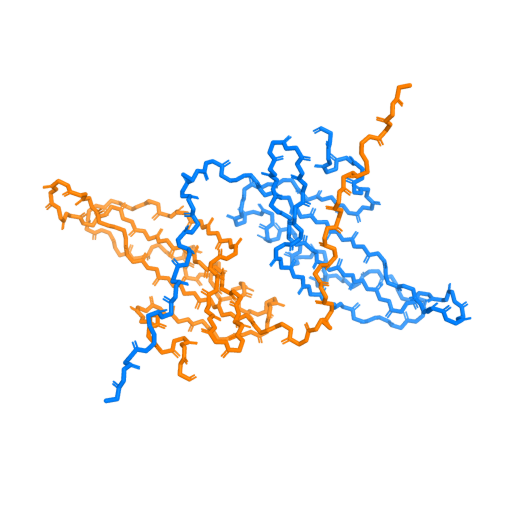sapiens
  6ozi-assembly1_B  TM=3.458E-01  e=2.087E-01  Ciona intestinalis
  6ozo-assembly1_A  TM=4.492E-01  e=6.527E-01  Mus musculus
  6ozh-assembly1_C  TM=3.527E-01  e=3.252E-01  Ciona intestinalis
  5aoy-assembly1_A  TM=3.105E-01  e=4.463E-01  Mus musculus

pLDDT: mean 76.82, std 20.48, range [23.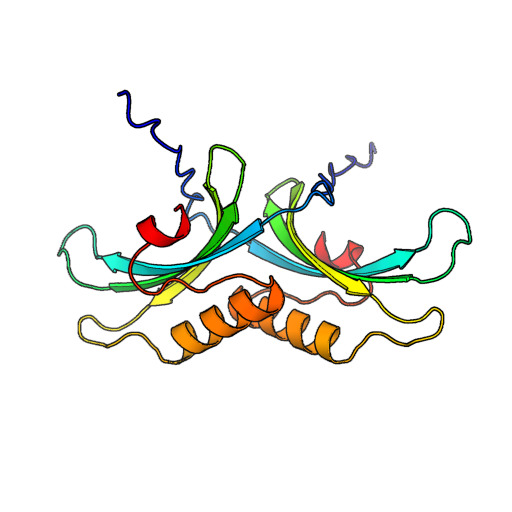59, 96.56]

Sequence (186 aa):
MSAAETDEKTLPMTDTHYAVSIRRIYDAHTDMLKGYKLILWEMQEKARIAVAARDYPTGMLEPIPQQTLDDADTLARIFQCKNYRNDETEMWEMSAAETDEKTLPMTDTHYAVSIRRIYDAHTDMLKGYKLILWEMQEKARIAVAARDYPTGMLEPIPQQTLDDADTLARIFQCKNYRNDETEMWE

Radius of gyration: 17.85 Å; Cα contacts (8 Å, |Δi|>4): 356; chains: 2; bounding box: 40×54×38 Å

Secondary structure (DSSP, 8-state):
--------B----S--EEEEEEEEEE-TTT--EEEEEEEEEEE-SS-EEEEEEEEEE--TTPPPPHHHHHHHHHHHHHTT--EESS-SGGGG-/--------B----S--EEEEEEEEEE-TTT--EEEEEEEEEEE-SS-EEEEEEEEEE--TTPPPPHHHHHHHHHHHHHTT--EESS-SGGGG-

Solvent-accessible surface area (backbone atoms only — not comparable to full-atom values): 10725 Å² total; per-residue (Å²): 132,84,78,75,75,53,62,63,47,69,55,70,86,53,94,70,40,43,36,24,36,42,39,82,34,60,36,91,84,78,70,40,47,41,28,34,34,43,35,38,30,38,50,48,100,81,38,49,36,53,56,44,71,39,77,46,79,35,62,68,83,52,69,81,55,66,65,59,56,54,50,42,52,48,51,11,60,68,53,70,31,59,65,28,64,84,44,65,68,69,70,70,108,134,83,76,76,74,58,63,64,50,70,57,69,87,52,91,69,40,43,36,25,36,37,40,80,35,59,37,92,85,75,69,40,47,41,27,35,32,42,34,38,30,39,50,48,98,78,34,46,36,52,57,44,70,38,79,45,76,37,60,67,84,52,70,81,55,68,65,58,56,54,50,40,52,48,50,10,61,67,54,70,33,59,66,28,64,81,45,66,69,67,70,73,107